Protein AF-D7U7D1-F1 (afdb_monomer)

Foldseek 3Di:
DDFDFDFDDDPDWDFRDWGWDDPDPFKIWTWTWTDHPNDIDGDDTDIDGDDPVVVVCCVPVCVVVLVVVLVLLVVVVVPQDPDPVSNVVLLVPFDDPLSVLLVLLVVVQVCVVVVVDDLVLQFDDPCCCVVVVSVNNLPSLQSHPDHDDSSSVVLSVLSSPQVRCCCCPVCNLNNLVSVLLLVLLSVLLVVQLVPVVLNDRHLNLLSSLLSLLLSCVVQQQDWDDSPPPDTHGSVCVLVSVLVSCVSVVHDSSSNVSSNVSNVVSCCLQPVQVVVVHDNPSDRDPVSLVVVVVVVSRRD

Mean predicted aligned error: 14.22 Å

Structure (mmCIF, N/CA/C/O backbone):
data_AF-D7U7D1-F1
#
_entry.id   AF-D7U7D1-F1
#
loop_
_atom_site.group_PDB
_atom_site.id
_atom_site.type_symbol
_atom_site.label_atom_id
_atom_site.label_alt_id
_atom_site.label_comp_id
_atom_site.label_asym_id
_atom_site.label_entity_id
_atom_site.label_seq_id
_atom_site.pdbx_PDB_ins_code
_atom_site.Cartn_x
_atom_site.Cartn_y
_atom_site.Cartn_z
_atom_site.occupancy
_atom_site.B_iso_or_equiv
_atom_site.auth_seq_id
_atom_site.auth_comp_id
_atom_site.auth_asym_id
_atom_site.auth_atom_id
_atom_site.pdbx_PDB_model_num
ATOM 1 N N . MET A 1 1 ? 37.544 -18.979 23.014 1.00 30.72 1 MET A N 1
ATOM 2 C CA . MET A 1 1 ? 36.881 -17.731 22.579 1.00 30.72 1 MET A CA 1
ATOM 3 C C . MET A 1 1 ? 37.410 -17.385 21.188 1.00 30.72 1 MET A C 1
ATOM 5 O O . MET A 1 1 ? 38.570 -17.027 21.078 1.00 30.72 1 MET A O 1
ATOM 9 N N . LYS A 1 2 ? 36.642 -17.619 20.113 1.00 23.53 2 LYS A N 1
ATOM 10 C CA . LYS A 1 2 ? 37.041 -17.233 18.745 1.00 23.53 2 LYS A CA 1
ATOM 11 C C . LYS A 1 2 ? 36.321 -15.931 18.404 1.00 23.53 2 LYS A C 1
ATOM 13 O O . LYS A 1 2 ? 35.122 -15.950 18.152 1.00 23.53 2 LYS A O 1
ATOM 18 N N . ILE A 1 3 ? 37.046 -14.820 18.450 1.00 30.11 3 ILE A N 1
ATOM 19 C CA . ILE A 1 3 ? 36.565 -13.515 17.992 1.00 30.11 3 ILE A CA 1
ATOM 20 C C . ILE A 1 3 ? 36.759 -13.502 16.476 1.00 30.11 3 ILE A C 1
ATOM 22 O O . ILE A 1 3 ? 37.887 -13.595 15.997 1.00 30.11 3 ILE A O 1
ATOM 26 N N . LYS A 1 4 ? 35.664 -13.468 15.714 1.00 29.28 4 LYS A N 1
ATOM 27 C CA . LYS A 1 4 ? 35.719 -13.396 14.252 1.00 29.28 4 LYS A CA 1
ATOM 28 C C . LYS A 1 4 ? 35.538 -11.936 13.850 1.00 29.28 4 LYS A C 1
ATOM 30 O O . LYS A 1 4 ? 34.428 -11.421 13.883 1.00 29.28 4 LYS A O 1
ATOM 35 N N . ILE A 1 5 ? 36.643 -11.274 13.522 1.00 34.69 5 ILE A N 1
ATOM 36 C CA . ILE A 1 5 ? 36.643 -9.896 13.024 1.00 34.69 5 ILE A CA 1
ATOM 37 C C . ILE A 1 5 ? 36.320 -9.959 11.528 1.00 34.69 5 ILE A C 1
ATOM 39 O O . ILE A 1 5 ? 37.093 -10.513 10.747 1.00 34.69 5 ILE A O 1
ATOM 43 N N . LEU A 1 6 ? 35.155 -9.451 11.130 1.00 32.84 6 LEU A N 1
ATOM 44 C CA . LEU A 1 6 ? 34.792 -9.270 9.725 1.00 32.84 6 LEU A CA 1
ATOM 45 C C . LEU A 1 6 ? 35.169 -7.841 9.320 1.00 32.84 6 LEU A C 1
ATOM 47 O O . LEU A 1 6 ? 34.439 -6.903 9.622 1.00 32.84 6 LEU A O 1
ATOM 51 N N . ASN A 1 7 ? 36.321 -7.680 8.664 1.00 30.86 7 ASN A N 1
ATOM 52 C CA . ASN A 1 7 ? 36.738 -6.402 8.087 1.00 30.86 7 ASN A CA 1
ATOM 53 C C . ASN A 1 7 ? 36.092 -6.219 6.709 1.00 30.86 7 ASN A C 1
ATOM 55 O O . ASN A 1 7 ? 36.364 -6.994 5.793 1.00 30.86 7 ASN A O 1
ATOM 59 N N . PHE A 1 8 ? 35.283 -5.172 6.549 1.00 35.97 8 PHE A N 1
ATOM 60 C CA . PHE A 1 8 ? 34.756 -4.739 5.255 1.00 35.97 8 PHE A CA 1
ATOM 61 C C . PHE A 1 8 ? 35.416 -3.414 4.851 1.00 35.97 8 PHE A C 1
ATOM 63 O O . PHE A 1 8 ? 35.307 -2.414 5.557 1.00 35.97 8 PHE A O 1
ATOM 70 N N . SER A 1 9 ? 36.129 -3.415 3.720 1.00 30.84 9 SER A N 1
ATOM 71 C CA . SER A 1 9 ? 36.765 -2.222 3.149 1.00 30.84 9 SER A CA 1
ATOM 72 C C . SER A 1 9 ? 35.847 -1.597 2.095 1.00 30.84 9 SER A C 1
ATOM 74 O O . SER A 1 9 ? 35.633 -2.173 1.032 1.00 30.84 9 SER A O 1
ATOM 76 N N . GLY A 1 10 ? 35.296 -0.423 2.402 1.00 32.97 10 GLY A N 1
ATOM 77 C CA . GLY A 1 10 ? 34.525 0.419 1.488 1.00 32.97 10 GLY A CA 1
ATOM 78 C C . GLY A 1 10 ? 34.502 1.849 2.025 1.00 32.97 10 GLY A C 1
ATOM 79 O O . GLY A 1 10 ? 34.265 2.070 3.210 1.00 32.97 10 GLY A O 1
ATOM 80 N N . SER A 1 11 ? 34.852 2.825 1.192 1.00 37.47 11 SER A N 1
ATOM 81 C CA . SER A 1 11 ? 35.154 4.194 1.609 1.00 37.47 11 SER A CA 1
ATOM 82 C C . SER A 1 11 ? 33.908 4.979 2.065 1.00 37.47 11 SER A C 1
ATOM 84 O O . SER A 1 11 ? 32.926 5.094 1.339 1.00 37.47 11 SER A O 1
ATOM 86 N N . ARG A 1 12 ? 34.042 5.599 3.253 1.00 38.44 12 ARG A N 1
ATOM 87 C CA . ARG A 1 12 ? 33.105 6.451 4.034 1.00 38.44 12 ARG A CA 1
ATOM 88 C C . ARG A 1 12 ? 32.145 5.708 4.986 1.00 38.44 12 ARG A C 1
ATOM 90 O O . ARG A 1 12 ? 31.066 5.269 4.608 1.00 38.44 12 ARG A O 1
ATOM 97 N N . GLY A 1 13 ? 32.540 5.696 6.267 1.00 41.47 13 GLY A N 1
ATOM 98 C CA . GLY A 1 13 ? 31.792 5.172 7.419 1.00 41.47 13 GLY A CA 1
ATOM 99 C C . GLY A 1 13 ? 32.169 3.729 7.756 1.00 41.47 13 GLY A C 1
ATOM 100 O O . GLY A 1 13 ? 31.595 2.799 7.200 1.00 41.47 13 GLY A O 1
ATOM 101 N N . GLN A 1 14 ? 33.143 3.534 8.653 1.00 41.59 14 GLN A N 1
ATOM 102 C CA . GLN A 1 14 ? 33.614 2.201 9.046 1.00 41.59 14 GLN A CA 1
ATOM 103 C C . GLN A 1 14 ? 32.716 1.599 10.143 1.00 41.59 14 GLN A C 1
ATOM 105 O O . GLN A 1 14 ? 32.716 2.048 11.290 1.00 41.59 14 GLN A O 1
ATOM 110 N N . LEU A 1 15 ? 31.989 0.534 9.802 1.00 38.94 15 LEU A N 1
ATOM 111 C CA . LEU A 1 15 ? 31.525 -0.472 10.762 1.00 38.94 15 LEU A CA 1
ATOM 112 C C . LEU A 1 15 ? 32.721 -1.385 11.065 1.00 38.94 15 LEU A C 1
ATOM 114 O O . LEU A 1 15 ? 33.172 -2.110 10.183 1.00 38.94 15 LEU A O 1
ATOM 118 N N . LEU A 1 16 ? 33.268 -1.316 12.283 1.00 38.41 16 LEU A N 1
ATOM 119 C CA . LEU A 1 16 ? 34.480 -2.070 12.647 1.00 38.41 16 LEU A CA 1
ATOM 120 C C . LEU A 1 16 ? 34.193 -3.492 13.156 1.00 38.41 16 LEU A C 1
ATOM 122 O O . LEU A 1 16 ? 35.116 -4.292 13.282 1.00 38.41 16 LEU A O 1
ATOM 126 N N . GLY A 1 17 ? 32.930 -3.844 13.399 1.00 43.03 17 GLY A N 1
ATOM 127 C CA . GLY A 1 17 ? 32.541 -5.223 13.683 1.00 43.03 17 GLY A CA 1
ATOM 128 C C . GLY A 1 17 ? 31.373 -5.355 14.653 1.00 43.03 17 GLY A C 1
ATOM 129 O O . GLY A 1 17 ? 31.041 -4.441 15.409 1.00 43.03 17 GLY A O 1
ATOM 130 N N . VAL A 1 18 ? 30.757 -6.535 14.622 1.00 39.19 18 VAL A N 1
ATOM 131 C CA . VAL A 1 18 ? 29.790 -6.997 15.620 1.00 39.19 18 VAL A CA 1
ATOM 132 C C . VAL A 1 18 ? 30.561 -7.851 16.620 1.00 39.19 18 VAL A C 1
ATOM 134 O O . VAL A 1 18 ? 31.177 -8.848 16.237 1.00 39.19 18 VAL A O 1
ATOM 137 N N . TYR A 1 19 ? 30.557 -7.454 17.891 1.00 41.19 19 TYR A N 1
ATOM 138 C CA . TYR A 1 19 ? 31.262 -8.180 18.943 1.00 41.19 19 TYR A CA 1
ATOM 139 C C . TYR A 1 19 ? 30.295 -9.088 19.697 1.00 41.19 19 TYR A C 1
ATOM 141 O O . TYR A 1 19 ? 29.204 -8.676 20.092 1.00 41.19 19 TYR A O 1
ATOM 149 N N . TRP A 1 20 ? 30.729 -10.330 19.914 1.00 35.12 20 TRP A N 1
ATOM 150 C CA . TRP A 1 20 ? 30.010 -11.314 20.711 1.00 35.12 20 TRP A CA 1
ATOM 151 C C . TRP A 1 20 ? 30.803 -11.581 21.990 1.00 35.12 20 TRP A C 1
ATOM 153 O O . TRP A 1 20 ? 31.888 -12.166 21.949 1.00 35.12 20 TRP A O 1
ATOM 163 N N . SER A 1 21 ? 30.278 -11.120 23.125 1.00 38.31 21 SER A N 1
ATOM 164 C CA . SER A 1 21 ? 30.860 -11.354 24.447 1.00 38.31 21 SER A CA 1
ATOM 165 C C . SER A 1 21 ? 29.868 -12.159 25.281 1.00 38.31 21 SER A C 1
ATOM 167 O O . SER A 1 21 ? 28.796 -11.678 25.645 1.00 38.31 21 SER A O 1
ATOM 169 N N . SER A 1 22 ? 30.212 -13.418 25.548 1.00 36.03 22 SER A N 1
ATOM 170 C CA . SER A 1 22 ? 29.477 -14.285 26.471 1.00 36.03 22 SER A CA 1
ATOM 171 C C . SER A 1 22 ? 29.988 -14.012 27.881 1.00 36.03 22 SER A C 1
ATOM 173 O O . SER A 1 22 ? 31.060 -14.500 28.238 1.00 36.03 22 SER A O 1
ATOM 175 N N . HIS A 1 23 ? 29.238 -13.252 28.680 1.00 37.56 23 HIS A N 1
ATOM 176 C CA . HIS A 1 23 ? 29.635 -12.926 30.056 1.00 37.56 23 HIS A CA 1
ATOM 177 C C . HIS A 1 23 ? 29.075 -13.891 31.118 1.00 37.56 23 HIS A C 1
ATOM 179 O O . HIS A 1 23 ? 29.390 -13.758 32.294 1.00 37.56 23 HIS A O 1
ATOM 185 N N . SER A 1 24 ? 28.266 -14.883 30.733 1.00 37.12 24 SER A N 1
ATOM 186 C CA . SER A 1 24 ? 27.785 -15.963 31.608 1.00 37.12 24 SER A CA 1
ATOM 187 C C . SER A 1 24 ? 27.042 -17.013 30.773 1.00 37.12 24 SER A C 1
ATOM 189 O O . SER A 1 24 ? 26.532 -16.691 29.702 1.00 37.12 24 SER A O 1
ATOM 191 N N . ARG A 1 25 ? 26.931 -18.258 31.269 1.00 40.62 25 ARG A N 1
ATOM 192 C CA . ARG A 1 25 ? 26.270 -19.415 30.614 1.00 40.62 25 ARG A CA 1
ATOM 193 C C . ARG A 1 25 ? 24.796 -19.189 30.208 1.00 40.62 25 ARG A C 1
ATOM 195 O O . ARG A 1 25 ? 24.194 -20.091 29.637 1.00 40.62 25 ARG A O 1
ATOM 202 N N . SER A 1 26 ? 24.206 -18.030 30.493 1.00 36.12 26 SER A N 1
ATOM 203 C CA . SER A 1 26 ? 22.773 -17.757 30.337 1.00 36.12 26 SER A CA 1
ATOM 204 C C . SER A 1 26 ? 22.423 -16.412 29.678 1.00 36.12 26 SER A C 1
ATOM 206 O O . SER A 1 26 ? 21.239 -16.090 29.584 1.00 36.12 26 SER A O 1
ATOM 208 N N . SER A 1 27 ? 23.390 -15.644 29.164 1.00 34.34 27 SER A N 1
ATOM 209 C CA . SER A 1 27 ? 23.110 -14.390 28.444 1.00 34.34 27 SER A CA 1
ATOM 210 C C . SER A 1 27 ? 24.152 -14.087 27.361 1.00 34.34 27 SER A C 1
ATOM 212 O O . SER A 1 27 ? 25.350 -13.999 27.631 1.00 34.34 27 SER A O 1
ATOM 214 N N . ALA A 1 28 ? 23.679 -13.901 26.125 1.00 39.94 28 ALA A N 1
ATOM 215 C CA . ALA A 1 28 ? 24.481 -13.413 25.007 1.00 39.94 28 ALA A CA 1
ATOM 216 C C . ALA A 1 28 ? 24.231 -11.910 24.815 1.00 39.94 28 ALA A C 1
ATOM 218 O O . ALA A 1 28 ? 23.083 -11.472 24.720 1.00 39.94 28 ALA A O 1
ATOM 219 N N . LEU A 1 29 ? 25.311 -11.127 24.775 1.00 38.25 29 LEU A N 1
ATOM 220 C CA . LEU A 1 29 ? 25.286 -9.697 24.473 1.00 38.25 29 LEU A CA 1
ATOM 221 C C . LEU A 1 29 ? 25.768 -9.487 23.039 1.00 38.25 29 LEU A C 1
ATOM 223 O O . LEU A 1 29 ? 26.892 -9.864 22.698 1.00 38.25 29 LEU A O 1
ATOM 227 N N . VAL A 1 30 ? 24.922 -8.867 22.218 1.00 42.72 30 VAL A N 1
ATOM 228 C CA . VAL A 1 30 ? 25.305 -8.373 20.891 1.00 42.72 30 VAL A CA 1
ATOM 229 C C . VAL A 1 30 ? 25.548 -6.875 21.011 1.00 42.72 30 VAL A C 1
ATOM 231 O O . VAL A 1 30 ? 24.629 -6.120 21.332 1.00 42.72 30 VAL A O 1
ATOM 234 N N . GLN A 1 31 ? 26.790 -6.456 20.775 1.00 40.94 31 GLN A N 1
ATOM 235 C CA . GLN A 1 31 ? 27.181 -5.048 20.740 1.00 40.94 31 GLN A CA 1
ATOM 236 C C . GLN A 1 31 ? 27.651 -4.693 19.328 1.00 40.94 31 GLN A C 1
ATOM 238 O O . GLN A 1 31 ? 28.503 -5.374 18.750 1.00 40.94 31 GLN A O 1
ATOM 243 N N . VAL A 1 32 ? 27.080 -3.625 18.769 1.00 42.28 32 VAL A N 1
ATOM 244 C CA . VAL A 1 32 ? 27.434 -3.100 17.444 1.00 42.28 32 VAL A CA 1
ATOM 245 C C . VAL A 1 32 ? 28.174 -1.781 17.634 1.00 42.28 32 VAL A C 1
ATOM 247 O O . VAL A 1 32 ? 27.621 -0.843 18.208 1.00 42.28 32 VAL A O 1
ATOM 250 N N . ILE A 1 33 ? 29.421 -1.716 17.160 1.00 43.16 33 ILE A N 1
ATOM 251 C CA . ILE A 1 33 ? 30.252 -0.508 17.218 1.00 43.16 33 ILE A CA 1
ATOM 252 C C . ILE A 1 33 ? 30.287 0.128 15.828 1.00 43.16 33 ILE A C 1
ATOM 254 O O . ILE A 1 33 ? 30.731 -0.491 14.856 1.00 43.16 33 ILE A O 1
ATOM 258 N N . VAL A 1 34 ? 29.853 1.384 15.743 1.00 41.44 34 VAL A N 1
ATOM 259 C CA . VAL A 1 34 ? 29.952 2.210 14.533 1.00 41.44 34 VAL A CA 1
ATOM 260 C C . VAL A 1 34 ? 30.900 3.365 14.833 1.00 41.44 34 VAL A C 1
ATOM 262 O O . VAL A 1 34 ? 30.734 4.053 15.840 1.00 41.44 34 VAL A O 1
ATOM 265 N N . ARG A 1 35 ? 31.915 3.570 13.984 1.00 38.53 35 ARG A N 1
ATOM 266 C CA . ARG A 1 35 ? 32.850 4.692 14.125 1.00 38.53 35 ARG A CA 1
ATOM 267 C C . ARG A 1 35 ? 32.544 5.737 13.058 1.00 38.53 35 ARG A C 1
ATOM 269 O O . ARG A 1 35 ? 32.691 5.472 11.865 1.00 38.53 35 ARG A O 1
ATOM 276 N N . GLU A 1 36 ? 32.159 6.933 13.488 1.00 38.19 36 GLU A N 1
ATOM 277 C CA . GLU A 1 36 ? 31.893 8.072 12.606 1.00 38.19 36 GLU A CA 1
ATOM 278 C C . GLU A 1 36 ? 32.788 9.247 13.035 1.00 38.19 36 GLU A C 1
ATOM 280 O O . GLU A 1 36 ? 32.859 9.592 14.211 1.00 38.19 36 GLU A O 1
ATOM 285 N N . ASN A 1 37 ? 33.564 9.806 12.098 1.00 35.53 37 ASN A N 1
ATOM 286 C CA . ASN A 1 37 ? 34.488 10.930 12.334 1.00 35.53 37 ASN A CA 1
ATOM 287 C C . ASN A 1 37 ? 35.424 10.785 13.555 1.00 35.53 37 ASN A C 1
ATOM 289 O O . ASN A 1 37 ? 35.592 11.700 14.357 1.00 35.53 37 ASN A O 1
ATOM 293 N N . GLY A 1 38 ? 36.072 9.626 13.697 1.00 43.16 38 GLY A N 1
ATOM 294 C CA . GLY A 1 38 ? 37.167 9.436 14.656 1.00 43.16 38 GLY A CA 1
ATOM 295 C C . GLY A 1 38 ? 36.755 9.199 16.114 1.00 43.16 38 GLY A C 1
ATOM 296 O O . GLY A 1 38 ? 37.594 8.706 16.872 1.00 43.16 38 GLY A O 1
ATOM 297 N N . ARG A 1 39 ? 35.487 9.415 16.493 1.00 35.66 39 ARG A N 1
ATOM 298 C CA . ARG A 1 39 ? 34.934 9.023 17.804 1.00 35.66 39 ARG A CA 1
ATOM 299 C C . ARG A 1 39 ? 34.156 7.708 17.698 1.00 35.66 39 ARG A C 1
ATOM 301 O O . ARG A 1 39 ? 33.456 7.457 16.721 1.00 35.66 39 ARG A O 1
ATOM 308 N N . SER A 1 40 ? 34.343 6.834 18.682 1.00 42.19 40 SER A N 1
ATOM 309 C CA . SER A 1 40 ? 33.596 5.582 18.838 1.00 42.19 40 SER A CA 1
ATOM 310 C C . SER A 1 40 ? 32.453 5.808 19.824 1.00 42.19 40 SER A C 1
ATOM 312 O O . SER A 1 40 ? 32.727 6.064 20.995 1.00 42.19 40 SER A O 1
ATOM 314 N N . GLU A 1 41 ? 31.204 5.704 19.368 1.00 36.59 41 GLU A N 1
ATOM 315 C CA . GLU A 1 41 ? 30.019 5.814 20.230 1.00 36.59 41 GLU A CA 1
ATOM 316 C C . GLU A 1 41 ? 29.187 4.524 20.234 1.00 36.59 41 GLU A C 1
ATOM 318 O O . GLU A 1 41 ? 29.153 3.774 19.255 1.00 36.59 41 GLU A O 1
ATOM 323 N N . TRP A 1 42 ? 28.545 4.258 21.376 1.00 40.25 42 TRP A N 1
ATOM 324 C CA . TRP A 1 42 ? 27.776 3.046 21.668 1.00 40.25 42 TRP A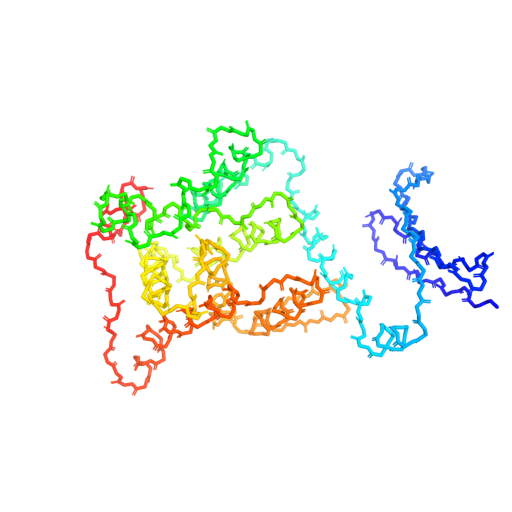 CA 1
ATOM 325 C C . TRP A 1 42 ? 26.291 3.280 21.382 1.00 40.25 42 TRP A C 1
ATOM 327 O O . TRP A 1 42 ? 25.680 4.116 22.038 1.00 40.25 42 TRP A O 1
ATOM 337 N N . TRP A 1 43 ? 25.692 2.532 20.447 1.00 34.03 43 TRP A N 1
ATOM 338 C CA . TRP A 1 43 ? 24.315 2.818 20.007 1.00 34.03 43 TRP A CA 1
ATOM 339 C C . TRP A 1 43 ? 23.254 1.796 20.441 1.00 34.03 43 TRP A C 1
ATOM 341 O O . TRP A 1 43 ? 22.105 2.187 20.610 1.00 34.03 43 TRP A O 1
ATOM 351 N N . PHE A 1 44 ? 23.578 0.511 20.648 1.00 35.22 44 PHE A N 1
ATOM 352 C CA . PHE A 1 44 ? 22.553 -0.506 20.948 1.00 35.22 44 PHE A CA 1
ATOM 353 C C . PHE A 1 44 ? 23.049 -1.650 21.845 1.00 35.22 44 PHE A C 1
ATOM 355 O O . PHE A 1 44 ? 24.102 -2.237 21.592 1.00 35.22 44 PHE A O 1
ATOM 362 N N . GLN A 1 45 ? 22.238 -2.010 22.850 1.00 33.47 45 GLN A N 1
ATOM 363 C CA . GLN A 1 45 ? 22.439 -3.162 23.737 1.00 33.47 45 GLN A CA 1
ATOM 364 C C . GLN A 1 45 ? 21.156 -4.009 23.781 1.00 33.47 45 GLN A C 1
ATOM 366 O O . GLN A 1 45 ? 20.151 -3.603 24.359 1.00 33.47 45 GLN A O 1
ATOM 371 N N . LEU A 1 46 ? 21.185 -5.196 23.169 1.00 36.34 46 LEU A N 1
ATOM 372 C CA . LEU A 1 46 ? 20.110 -6.192 23.248 1.00 36.34 46 LEU A CA 1
ATOM 373 C C . LEU A 1 46 ? 20.602 -7.389 24.072 1.00 36.34 46 LEU A C 1
ATOM 375 O O . LEU A 1 46 ? 21.616 -8.000 23.741 1.00 36.34 46 LEU A O 1
ATOM 379 N N . SER A 1 47 ? 19.884 -7.711 25.151 1.00 32.50 47 SER A N 1
ATOM 380 C CA . SER A 1 47 ? 20.138 -8.871 26.015 1.00 32.50 47 SER A CA 1
ATOM 381 C C . SER A 1 47 ? 18.935 -9.808 25.947 1.00 32.50 47 SER A C 1
ATOM 383 O O . SER A 1 47 ? 17.820 -9.405 26.289 1.00 32.50 47 SER A O 1
ATOM 385 N N . ARG A 1 48 ? 19.131 -11.051 25.490 1.00 38.44 48 ARG A N 1
ATOM 386 C CA . ARG A 1 48 ? 18.077 -12.078 25.494 1.00 38.44 48 ARG A CA 1
ATOM 387 C C . ARG A 1 48 ? 18.619 -13.406 26.023 1.00 38.44 48 ARG A C 1
ATOM 389 O O . ARG A 1 48 ? 19.725 -13.824 25.695 1.00 38.44 48 ARG A O 1
ATOM 396 N N . LYS A 1 49 ? 17.821 -14.051 26.874 1.00 34.44 49 LYS A N 1
ATOM 397 C CA . LYS A 1 49 ? 18.086 -15.361 27.481 1.00 34.44 49 LYS A CA 1
ATOM 398 C C . LYS A 1 49 ? 17.692 -16.443 26.464 1.00 34.44 49 LYS A C 1
ATOM 400 O O . LYS A 1 49 ? 16.513 -16.549 26.135 1.00 34.44 49 LYS A O 1
ATOM 405 N N . GLU A 1 50 ? 18.655 -17.183 25.916 1.00 44.03 50 GLU A N 1
ATOM 406 C CA . GLU A 1 50 ? 18.424 -18.155 24.829 1.00 44.03 50 GLU A CA 1
ATOM 407 C C . GLU A 1 50 ? 18.312 -19.606 25.325 1.00 44.03 50 GLU A C 1
ATOM 409 O O . GLU A 1 50 ? 19.057 -20.035 26.206 1.00 44.03 50 GLU A O 1
ATOM 414 N N . SER A 1 51 ? 17.401 -20.377 24.717 1.00 37.53 51 SER A N 1
ATOM 415 C CA . SER A 1 51 ? 17.332 -21.839 24.822 1.00 37.53 51 SER A CA 1
ATOM 416 C C . SER A 1 51 ? 18.113 -22.507 23.668 1.00 37.53 51 SER A C 1
ATOM 418 O O . SER A 1 51 ? 18.147 -21.9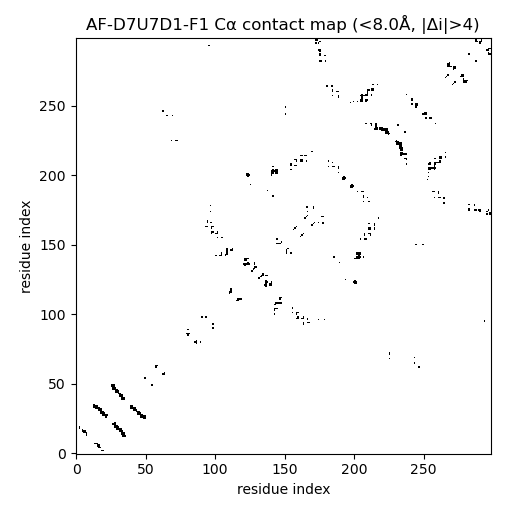82 22.550 1.00 37.53 51 SER A O 1
ATOM 420 N N . PRO A 1 52 ? 18.750 -23.673 23.894 1.00 43.75 52 PRO A N 1
ATOM 421 C CA . PRO A 1 52 ? 19.712 -24.267 22.954 1.00 43.75 52 PRO A CA 1
ATOM 422 C C . PRO A 1 52 ? 19.120 -24.680 21.595 1.00 43.75 52 PRO A C 1
ATOM 424 O O . PRO A 1 52 ? 19.824 -24.621 20.585 1.00 43.75 52 PRO A O 1
ATOM 427 N N . THR A 1 53 ? 17.829 -25.020 21.535 1.00 43.16 53 THR A N 1
ATOM 428 C CA . THR A 1 53 ? 17.111 -25.389 20.299 1.00 43.16 53 THR A CA 1
ATOM 429 C C . THR A 1 53 ? 16.923 -24.216 19.335 1.00 43.16 53 THR A C 1
ATOM 431 O O . THR A 1 53 ? 17.008 -24.400 18.121 1.00 43.16 53 THR A O 1
ATOM 434 N N . LEU A 1 54 ? 16.747 -22.996 19.852 1.00 42.25 54 LEU A N 1
ATOM 435 C CA . LEU A 1 54 ? 16.624 -21.794 19.025 1.00 42.25 54 LEU A CA 1
ATOM 436 C C . LEU A 1 54 ? 17.967 -21.391 18.404 1.00 42.25 54 LEU A C 1
ATOM 438 O O . LEU A 1 54 ? 17.987 -20.936 17.266 1.00 42.25 54 LEU A O 1
ATOM 442 N N . SER A 1 55 ? 19.093 -21.649 19.080 1.00 44.72 55 SER A N 1
ATOM 443 C CA . SER A 1 55 ? 20.432 -21.316 18.559 1.00 44.72 55 SER A CA 1
ATOM 444 C C . SER A 1 55 ? 20.832 -22.138 17.323 1.00 44.72 55 SER A C 1
ATOM 446 O O . SER A 1 55 ? 21.555 -21.651 16.449 1.00 44.72 55 SER A O 1
ATOM 448 N N . PHE A 1 56 ? 20.346 -23.381 17.222 1.00 44.12 56 PHE A N 1
ATOM 449 C CA . PHE A 1 56 ? 20.612 -24.247 16.075 1.00 44.12 56 PHE A CA 1
ATOM 450 C C . PHE A 1 56 ? 19.841 -23.774 14.843 1.00 44.12 56 PHE A C 1
ATOM 452 O O . PHE A 1 56 ? 20.442 -23.616 13.782 1.00 44.12 56 PHE A O 1
ATOM 459 N N . LEU A 1 57 ? 18.552 -23.450 14.995 1.00 40.44 57 LEU A N 1
ATOM 460 C CA . LEU A 1 57 ? 17.733 -22.847 13.937 1.00 40.44 57 LEU A CA 1
ATOM 461 C C . LEU A 1 57 ? 18.263 -21.461 13.533 1.00 40.44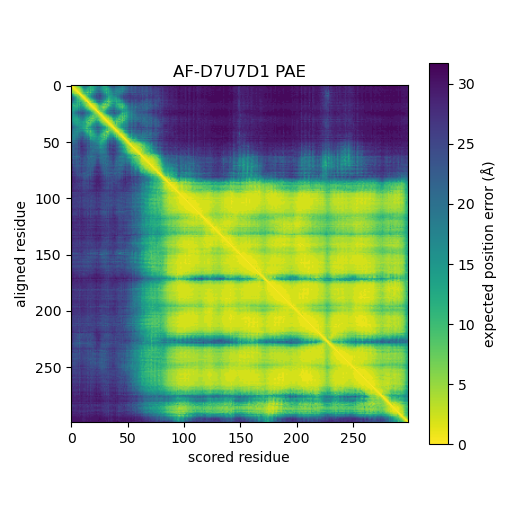 57 LEU A C 1
ATOM 463 O O . LEU A 1 57 ? 18.336 -21.153 12.347 1.00 40.44 57 LEU A O 1
ATOM 467 N N . TRP A 1 58 ? 18.732 -20.668 14.499 1.00 44.81 58 TRP A N 1
ATOM 468 C CA . TRP A 1 58 ? 19.338 -19.351 14.278 1.00 44.81 58 TRP A CA 1
ATOM 469 C C . TRP A 1 58 ? 20.582 -19.410 13.380 1.00 44.81 58 TRP A C 1
ATOM 471 O O . TRP A 1 58 ? 20.743 -18.596 12.467 1.00 44.81 58 TRP A O 1
ATOM 481 N N . LYS A 1 59 ? 21.447 -20.409 13.601 1.00 41.97 59 LYS A N 1
ATOM 482 C CA . LYS A 1 59 ? 22.696 -20.594 12.845 1.00 41.97 59 LYS A CA 1
ATOM 483 C C . LYS A 1 59 ? 22.521 -21.354 11.531 1.00 41.97 59 LYS A C 1
ATOM 485 O O . LYS A 1 59 ? 23.250 -21.064 10.586 1.00 41.97 59 LYS A O 1
ATOM 490 N N . THR A 1 60 ? 21.591 -22.304 11.452 1.00 45.38 60 THR A N 1
ATOM 491 C CA . THR A 1 60 ? 21.384 -23.120 10.238 1.00 45.38 60 THR A CA 1
ATOM 492 C C . THR A 1 60 ? 20.514 -22.430 9.189 1.00 45.38 60 THR A C 1
ATOM 494 O O . THR A 1 60 ? 20.764 -22.616 8.002 1.00 45.38 60 THR A O 1
ATOM 497 N N . LEU A 1 61 ? 19.563 -21.576 9.587 1.00 46.06 61 LEU A N 1
ATOM 498 C CA . LEU A 1 61 ? 18.652 -20.891 8.654 1.00 46.06 61 LEU A CA 1
ATOM 499 C C . LEU A 1 61 ? 19.159 -19.528 8.151 1.00 46.06 61 LEU A C 1
ATOM 501 O O . LEU A 1 61 ? 18.467 -18.859 7.390 1.00 46.06 61 LEU A O 1
ATOM 505 N N . GLY A 1 62 ? 20.360 -19.090 8.549 1.00 48.56 62 GLY A N 1
ATOM 506 C CA . GLY A 1 62 ? 20.946 -17.842 8.044 1.00 48.56 62 GLY A CA 1
ATOM 507 C C . GLY A 1 62 ? 20.194 -16.574 8.470 1.00 48.56 62 GLY A C 1
ATOM 508 O O . GLY A 1 62 ? 20.245 -15.567 7.769 1.00 48.56 62 GLY A O 1
ATOM 509 N N . PHE A 1 63 ? 19.519 -16.600 9.620 1.00 45.69 63 PHE A N 1
ATOM 510 C CA . PHE A 1 63 ? 18.667 -15.509 10.113 1.00 45.69 63 PHE A CA 1
ATOM 511 C C . PHE A 1 63 ? 19.417 -14.183 10.314 1.00 45.69 63 PHE A C 1
ATOM 513 O O . PHE A 1 63 ? 18.878 -13.113 10.036 1.00 45.69 63 PHE A O 1
ATOM 520 N N . GLU A 1 64 ? 20.693 -14.240 10.708 1.00 45.31 64 GLU A N 1
ATOM 521 C CA . GLU A 1 64 ? 21.556 -13.053 10.780 1.00 45.31 64 GLU A CA 1
ATOM 522 C C . GLU A 1 64 ? 21.736 -12.395 9.408 1.00 45.31 64 GLU A C 1
ATOM 524 O O . GLU A 1 64 ? 21.757 -11.173 9.313 1.00 45.31 64 GLU A O 1
ATOM 529 N N . ARG A 1 65 ? 21.767 -13.178 8.321 1.00 46.16 65 ARG A N 1
ATOM 530 C CA . ARG A 1 65 ? 21.832 -12.643 6.954 1.00 46.16 65 ARG A CA 1
ATOM 531 C C . ARG A 1 65 ? 20.517 -12.007 6.522 1.00 46.16 65 ARG A C 1
ATOM 533 O O . ARG A 1 65 ? 20.557 -11.101 5.706 1.00 46.16 65 ARG A O 1
ATOM 540 N N . LEU A 1 66 ? 19.379 -12.438 7.070 1.00 43.25 66 LEU A N 1
ATOM 541 C CA . LEU A 1 66 ? 18.052 -11.879 6.776 1.00 43.25 66 LEU A CA 1
ATOM 542 C C . LEU A 1 66 ? 17.749 -10.603 7.584 1.00 43.25 66 LEU A C 1
ATOM 544 O O . LEU A 1 66 ? 17.108 -9.686 7.073 1.00 43.25 66 LEU A O 1
ATOM 548 N N . LEU A 1 67 ? 18.272 -10.489 8.808 1.00 46.09 67 LEU A N 1
ATOM 549 C CA . LEU A 1 67 ? 18.277 -9.228 9.563 1.00 46.09 67 LEU A CA 1
ATOM 550 C C . LEU A 1 67 ? 19.282 -8.218 8.990 1.00 46.09 67 LEU A C 1
ATOM 552 O O . LEU A 1 67 ? 18.975 -7.034 8.891 1.00 46.09 67 LEU A O 1
ATOM 556 N N . VAL A 1 68 ? 20.452 -8.677 8.539 1.00 44.72 68 VAL A N 1
ATOM 557 C CA . VAL A 1 68 ? 21.371 -7.849 7.742 1.00 44.72 68 VAL A CA 1
ATOM 558 C C . VAL A 1 68 ? 20.726 -7.478 6.404 1.00 44.72 68 VAL A C 1
ATOM 560 O O . VAL A 1 68 ? 20.826 -6.333 6.000 1.00 44.72 68 VAL A O 1
ATOM 563 N N . PHE A 1 69 ? 19.962 -8.365 5.762 1.00 43.53 69 PHE A N 1
ATOM 564 C CA . PHE A 1 69 ? 19.202 -8.062 4.543 1.00 43.53 69 PHE A CA 1
ATOM 565 C C . PHE A 1 69 ? 18.157 -6.959 4.760 1.00 43.53 69 PHE A C 1
ATOM 567 O O . PHE A 1 69 ? 18.046 -6.066 3.924 1.00 43.53 69 PHE A O 1
ATOM 574 N N . SER A 1 70 ? 17.424 -6.963 5.880 1.00 47.12 70 SER A N 1
ATOM 575 C CA . SER A 1 70 ? 16.456 -5.902 6.197 1.00 47.12 70 SER A CA 1
ATOM 576 C C . SER A 1 70 ? 17.142 -4.572 6.560 1.00 47.12 70 SER A C 1
ATOM 578 O O . SER A 1 70 ? 16.712 -3.512 6.099 1.00 47.12 70 SER A O 1
ATOM 580 N N . LEU A 1 71 ? 18.260 -4.614 7.292 1.00 43.16 71 LEU A N 1
ATOM 581 C CA . LEU A 1 71 ? 19.096 -3.446 7.607 1.00 43.16 71 LEU A CA 1
ATOM 582 C C . LEU A 1 71 ? 19.890 -2.915 6.397 1.00 43.16 71 LEU A C 1
ATOM 584 O O . LEU A 1 71 ? 20.168 -1.723 6.321 1.00 43.16 71 LEU A O 1
ATOM 588 N N . GLU A 1 72 ? 20.226 -3.745 5.413 1.00 47.56 72 GLU A N 1
ATOM 589 C CA . GLU A 1 72 ? 20.926 -3.340 4.185 1.00 47.56 72 GLU A CA 1
ATOM 590 C C . GLU A 1 72 ? 19.971 -2.875 3.089 1.00 47.56 72 GLU A C 1
ATOM 592 O O . GLU A 1 72 ? 20.292 -1.951 2.340 1.00 47.56 72 GLU A O 1
ATOM 597 N N . PHE A 1 73 ? 18.744 -3.392 3.073 1.00 47.38 73 PHE A N 1
ATOM 598 C CA . PHE A 1 73 ? 17.632 -2.749 2.380 1.00 47.38 73 PHE A CA 1
ATOM 599 C C . PHE A 1 73 ? 17.404 -1.318 2.906 1.00 47.38 73 PHE A C 1
ATOM 601 O O . PHE A 1 73 ? 17.139 -0.400 2.128 1.00 47.38 73 PHE A O 1
ATOM 608 N N . PHE A 1 74 ? 17.603 -1.114 4.213 1.00 43.47 74 PHE A N 1
ATOM 609 C CA . PHE A 1 74 ? 17.633 0.199 4.865 1.00 43.47 74 PHE A CA 1
ATOM 610 C C . PHE A 1 74 ? 18.930 0.990 4.586 1.00 43.47 74 PHE A C 1
ATOM 612 O O . PHE A 1 74 ? 18.918 2.214 4.576 1.00 43.47 74 PHE A O 1
ATOM 619 N N . ASN A 1 75 ? 20.054 0.345 4.273 1.00 40.44 75 ASN A N 1
ATOM 620 C CA . ASN A 1 75 ? 21.312 1.029 3.938 1.00 40.44 75 ASN A CA 1
ATOM 621 C C . ASN A 1 75 ? 21.369 1.466 2.457 1.00 40.44 75 ASN A C 1
ATOM 623 O O . ASN A 1 75 ? 21.969 2.489 2.133 1.00 40.44 75 ASN A O 1
ATOM 627 N N . ALA A 1 76 ? 20.620 0.806 1.565 1.00 44.22 76 ALA A N 1
ATOM 628 C CA . ALA A 1 76 ? 20.301 1.334 0.232 1.00 44.22 76 ALA A CA 1
ATOM 629 C C . ALA A 1 76 ? 19.524 2.675 0.295 1.00 44.22 76 ALA A C 1
ATOM 631 O O . ALA A 1 76 ? 19.496 3.426 -0.681 1.00 44.22 76 ALA A O 1
ATOM 632 N N . TYR A 1 77 ? 18.942 2.997 1.459 1.00 46.47 77 TYR A N 1
ATOM 633 C CA . TYR A 1 77 ? 18.292 4.266 1.805 1.00 46.47 77 TYR A CA 1
ATOM 634 C C . TYR A 1 77 ? 19.297 5.380 2.160 1.00 46.47 77 TYR A C 1
ATOM 636 O O . TYR A 1 77 ? 18.938 6.553 2.149 1.00 46.47 77 TYR A O 1
ATOM 644 N N . LYS A 1 78 ? 20.573 5.059 2.428 1.00 43.31 78 LYS A N 1
ATOM 645 C CA . LYS A 1 78 ? 21.619 6.041 2.788 1.00 43.31 78 LYS A CA 1
ATOM 646 C C . LYS A 1 78 ? 21.966 7.006 1.642 1.00 43.31 78 LYS A C 1
ATOM 648 O O . LYS A 1 78 ? 22.556 8.054 1.874 1.00 43.31 78 LYS A O 1
ATOM 653 N N . ASN A 1 79 ? 21.549 6.669 0.419 1.00 46.06 79 ASN A N 1
ATOM 654 C CA . ASN A 1 79 ? 21.616 7.537 -0.757 1.00 46.06 79 ASN A CA 1
ATOM 655 C C . ASN A 1 79 ? 20.394 8.462 -0.899 1.00 46.06 79 ASN A C 1
ATOM 657 O O . ASN A 1 79 ? 20.304 9.192 -1.889 1.00 46.06 79 ASN A O 1
ATOM 661 N N . LEU A 1 80 ? 19.439 8.443 0.044 1.00 53.28 80 LEU A N 1
ATOM 662 C CA . LEU A 1 80 ? 18.399 9.461 0.056 1.00 53.28 80 LEU A CA 1
ATOM 663 C C . LEU A 1 80 ? 19.011 10.832 0.350 1.00 53.28 80 LEU A C 1
ATOM 665 O O . LEU A 1 80 ? 19.960 10.954 1.122 1.00 53.28 80 LEU A O 1
ATOM 669 N N . PRO A 1 81 ? 18.451 11.886 -0.246 1.00 51.16 81 PRO A N 1
ATOM 670 C CA . PRO A 1 81 ? 18.919 13.238 -0.025 1.00 51.16 81 PRO A CA 1
ATOM 671 C C . PRO A 1 81 ? 18.781 13.654 1.449 1.00 51.16 81 PRO A C 1
ATOM 673 O O . PRO A 1 81 ? 17.682 13.925 1.923 1.00 51.16 81 PRO A O 1
ATOM 676 N N . ILE A 1 82 ? 19.909 13.741 2.159 1.00 55.06 82 ILE A N 1
ATOM 677 C CA . ILE A 1 82 ? 19.973 14.010 3.611 1.00 55.06 82 ILE A CA 1
ATOM 678 C C . ILE A 1 82 ? 19.631 15.484 3.948 1.00 55.06 82 ILE A C 1
ATOM 680 O O . ILE A 1 82 ? 19.340 15.820 5.090 1.00 55.06 82 ILE A O 1
ATOM 684 N N . GLY A 1 83 ? 19.597 16.385 2.957 1.00 57.59 83 GLY A N 1
ATOM 685 C CA . GLY A 1 83 ? 19.239 17.799 3.146 1.00 57.59 83 GLY A CA 1
ATOM 686 C C . GLY A 1 83 ? 17.794 18.124 2.758 1.00 57.59 83 GLY A C 1
ATOM 687 O O . GLY A 1 83 ? 17.331 17.677 1.711 1.00 57.59 83 GLY A O 1
ATOM 688 N N . ALA A 1 84 ? 17.110 18.986 3.523 1.00 57.03 84 ALA A N 1
ATOM 689 C CA . ALA A 1 84 ? 15.718 19.397 3.275 1.00 57.03 84 ALA A CA 1
ATOM 690 C C . ALA A 1 84 ? 15.467 19.902 1.837 1.00 57.03 84 ALA A C 1
ATOM 692 O O . ALA A 1 84 ? 14.476 19.541 1.209 1.00 57.03 84 ALA A O 1
ATOM 693 N N . ILE A 1 85 ? 16.402 20.668 1.263 1.00 62.00 85 ILE A N 1
ATOM 694 C CA . ILE A 1 85 ? 16.324 21.150 -0.130 1.00 62.00 85 ILE A CA 1
ATOM 695 C C . ILE A 1 85 ? 16.408 19.987 -1.128 1.00 62.00 85 ILE A C 1
ATOM 697 O O . ILE A 1 85 ? 15.714 19.968 -2.144 1.00 62.00 85 ILE A O 1
ATOM 701 N N . SER A 1 86 ? 17.251 19.002 -0.838 1.00 65.31 86 SER A N 1
ATOM 702 C CA . SER A 1 86 ? 17.453 17.837 -1.693 1.00 65.31 86 SER A CA 1
ATOM 703 C C . SER A 1 86 ? 16.273 16.854 -1.570 1.00 65.31 86 SER A C 1
ATOM 705 O O . SER A 1 86 ? 15.802 16.326 -2.578 1.00 65.31 86 SER A O 1
ATOM 707 N N . PHE A 1 87 ? 15.688 16.723 -0.374 1.00 66.62 87 PHE A N 1
ATOM 708 C CA . PHE A 1 87 ? 14.426 16.018 -0.148 1.00 66.62 87 PHE A CA 1
ATOM 709 C C . PHE A 1 87 ? 13.264 16.676 -0.893 1.00 66.62 87 PHE A C 1
ATOM 711 O O . PHE A 1 87 ? 12.518 15.985 -1.577 1.00 66.62 87 PHE A O 1
ATOM 718 N N . LEU A 1 88 ? 13.129 18.003 -0.837 1.00 69.12 88 LEU A N 1
ATOM 719 C CA . LEU A 1 88 ? 12.085 18.724 -1.571 1.00 69.12 88 LEU A CA 1
ATOM 720 C C . LEU A 1 88 ? 12.231 18.557 -3.087 1.00 69.12 88 LEU A C 1
ATOM 722 O O . LEU A 1 88 ? 11.230 18.367 -3.779 1.00 69.12 88 LEU A O 1
ATOM 726 N N . LYS A 1 89 ? 13.462 18.583 -3.614 1.00 72.81 89 LYS A N 1
ATOM 727 C CA . LYS A 1 89 ? 13.735 18.289 -5.031 1.00 72.81 89 LYS A CA 1
ATOM 728 C C . LYS A 1 89 ? 13.345 16.854 -5.392 1.00 72.81 89 LYS A C 1
ATOM 730 O O . LYS A 1 89 ? 12.638 16.649 -6.378 1.00 72.81 89 LYS A O 1
ATOM 735 N N . TYR A 1 90 ? 13.733 15.879 -4.572 1.00 72.00 90 TYR A N 1
ATOM 736 C CA . TYR A 1 90 ? 13.347 14.481 -4.754 1.00 72.00 90 TYR A CA 1
ATOM 737 C C . TYR A 1 90 ? 11.826 14.306 -4.709 1.00 72.00 90 TYR A C 1
ATOM 739 O O . TYR A 1 90 ? 11.250 13.776 -5.656 1.00 72.00 90 TYR A O 1
ATOM 747 N N . TYR A 1 91 ? 11.164 14.847 -3.687 1.00 74.12 91 TYR A N 1
ATOM 748 C CA . TYR A 1 91 ? 9.715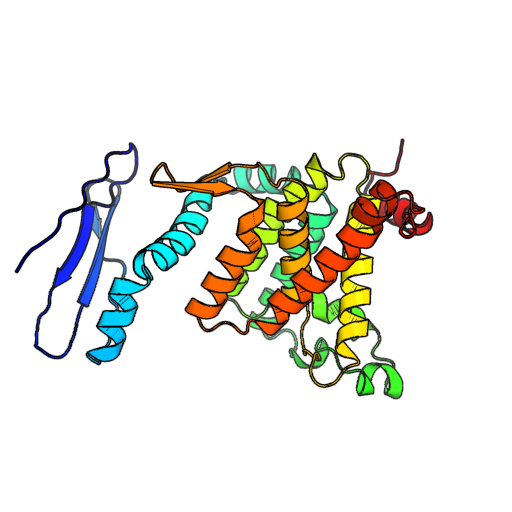 14.817 -3.519 1.00 74.12 91 TYR A CA 1
ATOM 749 C C . TYR A 1 91 ? 8.982 15.454 -4.703 1.00 74.12 91 TYR A C 1
ATOM 751 O O . TYR A 1 91 ? 8.022 14.884 -5.221 1.00 74.12 91 TYR A O 1
ATOM 759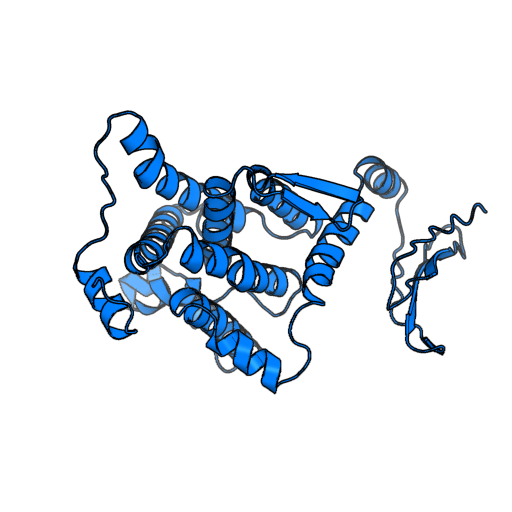 N N . ARG A 1 92 ? 9.446 16.608 -5.200 1.00 77.44 92 ARG A N 1
ATOM 760 C CA . ARG A 1 92 ? 8.881 17.236 -6.405 1.00 77.44 92 ARG A CA 1
ATOM 761 C C . ARG A 1 92 ? 9.041 16.350 -7.636 1.00 77.44 92 ARG A C 1
ATOM 763 O O . ARG A 1 92 ? 8.086 16.244 -8.399 1.00 77.44 92 ARG A O 1
ATOM 770 N N . SER A 1 93 ? 10.172 15.658 -7.773 1.00 80.00 93 SER A N 1
ATOM 771 C CA . SER A 1 93 ? 10.421 14.753 -8.901 1.00 80.00 93 SER A CA 1
ATOM 772 C C . SER A 1 93 ? 9.511 13.520 -8.915 1.00 80.00 93 SER A C 1
ATOM 774 O O . SER A 1 93 ? 9.307 12.935 -9.980 1.00 80.00 93 SER A O 1
ATOM 776 N N . LEU A 1 94 ? 8.988 13.082 -7.761 1.00 79.81 94 LEU A N 1
ATOM 777 C CA . LEU A 1 94 ? 8.199 11.851 -7.679 1.00 79.81 94 LEU A CA 1
ATOM 778 C C . LEU A 1 94 ? 6.936 11.935 -8.551 1.00 79.81 94 LEU A C 1
ATOM 780 O O . LEU A 1 94 ? 6.318 13.004 -8.635 1.00 79.81 94 LEU A O 1
ATOM 784 N N . PRO A 1 95 ? 6.541 10.818 -9.182 1.00 84.00 95 PRO A N 1
ATOM 785 C CA . PRO A 1 95 ? 5.339 10.767 -9.992 1.00 84.00 95 PRO A CA 1
ATOM 786 C C . PRO A 1 95 ? 4.088 10.932 -9.100 1.00 84.00 95 PRO A C 1
ATOM 788 O O . PRO A 1 95 ? 4.147 10.668 -7.892 1.00 84.00 95 PRO A O 1
ATOM 791 N N . PRO A 1 96 ? 2.991 11.480 -9.647 1.00 85.25 96 PRO A N 1
ATOM 792 C CA . PRO A 1 96 ? 1.894 12.018 -8.848 1.00 85.25 96 PRO A CA 1
ATOM 793 C C . PRO A 1 96 ? 1.158 10.956 -8.025 1.00 85.25 96 PRO A C 1
ATOM 795 O O . PRO A 1 96 ? 0.871 11.211 -6.855 1.00 85.25 96 PRO A O 1
ATOM 798 N N . VAL A 1 97 ? 0.886 9.770 -8.575 1.00 87.94 97 VAL A N 1
ATOM 799 C CA . VAL A 1 97 ? 0.015 8.782 -7.916 1.00 87.94 97 VAL A CA 1
ATOM 800 C C . VAL A 1 97 ? 0.726 8.150 -6.725 1.00 87.94 97 VAL A C 1
ATOM 802 O O . VAL A 1 97 ? 0.204 8.163 -5.611 1.00 87.94 97 VAL A O 1
ATOM 805 N N . SER A 1 98 ? 1.953 7.668 -6.922 1.00 87.62 98 SER A N 1
ATOM 806 C CA . SER A 1 98 ? 2.759 7.063 -5.854 1.00 87.62 98 SER A CA 1
ATOM 807 C C . SER A 1 98 ? 3.101 8.073 -4.757 1.00 87.62 98 SER A C 1
ATOM 809 O O . SER A 1 98 ? 3.139 7.717 -3.579 1.00 87.62 98 SER A O 1
ATOM 811 N N . LYS A 1 99 ? 3.291 9.348 -5.124 1.00 88.00 99 LYS A N 1
ATOM 812 C CA . LYS A 1 99 ? 3.480 10.453 -4.174 1.00 88.00 99 LYS A CA 1
ATOM 813 C C . LYS A 1 99 ? 2.247 10.656 -3.302 1.00 88.00 99 LYS A C 1
ATOM 815 O O . LYS A 1 99 ? 2.369 10.638 -2.081 1.00 88.00 99 LYS A O 1
ATOM 820 N N . VAL A 1 100 ? 1.075 10.830 -3.917 1.00 90.94 100 VAL A N 1
ATOM 821 C CA . VAL A 1 100 ? -0.184 11.040 -3.188 1.00 90.94 100 VAL A CA 1
ATOM 822 C C . VAL A 1 100 ? -0.490 9.836 -2.303 1.00 90.94 100 VAL A C 1
ATOM 824 O O . VAL A 1 100 ? -0.803 10.018 -1.129 1.00 90.94 100 VAL A O 1
ATOM 827 N N . TYR A 1 101 ? -0.323 8.615 -2.817 1.00 93.38 101 TYR A N 1
ATOM 828 C CA . TYR A 1 101 ? -0.569 7.398 -2.049 1.00 93.38 101 TYR A CA 1
ATOM 829 C C . TYR A 1 101 ? 0.380 7.261 -0.849 1.00 93.38 101 TYR A C 1
ATOM 831 O O . TYR A 1 101 ? -0.082 7.059 0.275 1.00 93.38 101 TYR A O 1
ATOM 839 N N . GLY A 1 102 ? 1.690 7.443 -1.048 1.00 91.69 102 GLY A N 1
ATOM 840 C CA . GLY A 1 102 ? 2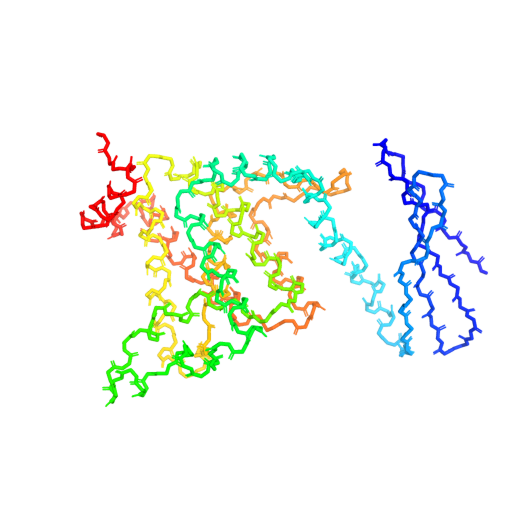.679 7.370 0.032 1.00 91.69 102 GLY A CA 1
ATOM 841 C C . GLY A 1 102 ? 2.479 8.446 1.103 1.00 91.69 102 GLY A C 1
ATOM 842 O O . GLY A 1 102 ? 2.531 8.147 2.296 1.00 91.69 102 GLY A O 1
ATOM 843 N N . VAL A 1 103 ? 2.182 9.686 0.698 1.00 91.06 103 VAL A N 1
ATOM 844 C CA . VAL A 1 103 ? 1.888 10.786 1.632 1.00 91.06 103 VAL A CA 1
ATOM 845 C C . VAL A 1 103 ? 0.590 10.538 2.387 1.00 91.06 103 VAL A C 1
ATOM 847 O O . VAL A 1 103 ? 0.562 10.731 3.597 1.00 91.06 103 VAL A O 1
ATOM 850 N N . ALA A 1 104 ? -0.464 10.061 1.725 1.00 94.06 104 ALA A N 1
ATOM 851 C CA . ALA A 1 104 ? -1.712 9.710 2.396 1.00 94.06 104 ALA A CA 1
ATOM 852 C C . ALA A 1 104 ? -1.503 8.587 3.430 1.00 94.06 104 ALA A C 1
ATOM 854 O O . ALA A 1 104 ? -2.011 8.676 4.549 1.00 94.06 104 ALA A O 1
ATOM 855 N N . CYS A 1 105 ? -0.692 7.575 3.109 1.00 94.00 105 CYS A N 1
ATOM 856 C CA . CYS A 1 105 ? -0.328 6.529 4.067 1.00 94.00 105 CYS A CA 1
ATOM 857 C C . CYS A 1 105 ? 0.443 7.086 5.271 1.00 94.00 105 CYS A C 1
ATOM 859 O O . CYS A 1 105 ? 0.137 6.765 6.418 1.00 94.00 105 CYS A O 1
ATOM 861 N N . LEU A 1 106 ? 1.410 7.973 5.027 1.00 92.69 106 LEU A N 1
ATOM 862 C CA . LEU A 1 106 ? 2.158 8.625 6.098 1.00 92.69 106 LEU A CA 1
ATOM 863 C C . LEU A 1 106 ? 1.251 9.496 6.977 1.00 92.69 106 LEU A C 1
ATOM 865 O O . LEU A 1 106 ? 1.304 9.395 8.199 1.00 92.69 106 LEU A O 1
ATOM 869 N N . LEU A 1 107 ? 0.391 10.317 6.374 1.00 93.56 107 LEU A N 1
ATOM 870 C CA . LEU A 1 107 ? -0.522 11.207 7.092 1.00 93.56 107 LEU A CA 1
ATOM 871 C C . LEU A 1 107 ? -1.538 10.437 7.936 1.00 93.56 107 LEU A C 1
ATOM 873 O O . LEU A 1 107 ? -1.785 10.821 9.075 1.00 93.56 107 LEU A O 1
ATOM 877 N N . THR A 1 108 ? -2.102 9.343 7.421 1.00 92.81 108 THR A N 1
ATOM 878 C CA . THR A 1 108 ? -3.075 8.538 8.179 1.00 92.81 108 THR A CA 1
ATOM 879 C C . THR A 1 108 ? -2.445 7.843 9.386 1.00 92.81 108 THR A C 1
ATOM 881 O O . THR A 1 108 ? -3.073 7.800 10.447 1.00 92.81 108 THR A O 1
ATOM 884 N N . THR A 1 109 ? -1.205 7.355 9.283 1.00 92.19 109 THR A N 1
ATOM 885 C CA . THR A 1 109 ? -0.479 6.802 10.439 1.00 92.19 109 THR A CA 1
ATOM 886 C C . THR A 1 109 ? -0.041 7.896 11.418 1.00 92.19 109 THR A C 1
ATOM 888 O O . THR A 1 109 ? -0.186 7.716 12.627 1.00 92.19 109 THR A O 1
ATOM 891 N N . THR A 1 110 ? 0.407 9.059 10.934 1.00 91.38 110 THR A N 1
ATOM 892 C CA . THR A 1 110 ? 0.728 10.215 11.793 1.00 91.38 110 THR A CA 1
ATOM 893 C C . THR A 1 110 ? -0.498 10.702 12.561 1.00 91.38 110 THR A C 1
ATOM 895 O O . THR A 1 110 ? -0.426 10.899 13.769 1.00 91.38 110 THR A O 1
ATOM 898 N N . ALA A 1 111 ? -1.646 10.845 11.896 1.00 92.62 111 ALA A N 1
ATOM 899 C CA . ALA A 1 111 ? -2.888 11.265 12.537 1.00 92.62 111 ALA A CA 1
ATOM 900 C C . ALA A 1 111 ? -3.373 10.252 13.590 1.00 92.62 111 ALA A C 1
ATOM 902 O O . ALA A 1 111 ? -3.931 10.655 14.608 1.00 92.62 111 ALA A O 1
ATOM 903 N N . TYR A 1 112 ? -3.109 8.956 13.387 1.00 92.31 112 TYR A N 1
ATOM 904 C CA . TYR A 1 112 ? -3.351 7.933 14.406 1.00 92.31 112 TYR A CA 1
ATOM 905 C C . TYR A 1 112 ? -2.422 8.105 15.615 1.00 92.31 112 TYR A C 1
ATOM 907 O O . TYR A 1 112 ? -2.882 8.047 16.752 1.00 92.31 112 TYR A O 1
ATOM 915 N N . TYR A 1 113 ? -1.132 8.367 15.385 1.00 90.75 113 TYR A N 1
ATOM 916 C CA . TYR A 1 113 ? -0.163 8.593 16.462 1.00 90.75 113 TYR A CA 1
ATOM 917 C C . TYR A 1 113 ? -0.478 9.853 17.282 1.00 90.75 113 TYR A C 1
ATOM 919 O O . TYR A 1 113 ? -0.366 9.841 18.504 1.00 90.75 113 TYR A O 1
ATOM 927 N N . LEU A 1 114 ? -0.944 10.914 16.617 1.00 92.69 114 LEU A N 1
ATOM 928 C CA . LEU A 1 114 ? -1.442 12.141 17.248 1.00 92.69 114 LEU A CA 1
ATOM 929 C C . LEU A 1 114 ? -2.825 11.975 17.905 1.00 92.69 114 LEU A C 1
ATOM 931 O O . LEU A 1 114 ? -3.374 12.951 18.403 1.00 92.69 114 LEU A O 1
ATOM 935 N N . GLN A 1 115 ? -3.400 10.767 17.885 1.00 90.75 115 GLN A N 1
ATOM 936 C CA . GLN A 1 115 ? -4.719 10.449 18.442 1.00 90.75 115 GLN A CA 1
ATOM 937 C C . GLN A 1 115 ? -5.863 11.310 17.870 1.00 90.75 115 GLN A C 1
ATOM 939 O O . GLN A 1 115 ? -6.903 11.473 18.503 1.00 90.75 115 GLN A O 1
ATOM 944 N N . LEU A 1 116 ? -5.710 11.823 16.642 1.00 90.38 116 LEU A N 1
ATOM 945 C CA . LEU A 1 116 ? -6.727 12.652 15.980 1.00 90.38 116 LEU A CA 1
ATOM 946 C C . LEU A 1 116 ? -7.969 11.847 15.578 1.00 90.38 116 LEU A C 1
ATOM 948 O O . LEU A 1 116 ? -9.035 12.414 15.348 1.00 90.38 116 LEU A O 1
ATOM 952 N N . TYR A 1 117 ? -7.837 10.525 15.454 1.00 91.50 117 TYR A N 1
ATOM 953 C CA . TYR A 1 117 ? -8.951 9.635 15.157 1.00 91.50 117 TYR A CA 1
ATOM 954 C C . TYR A 1 117 ? -8.737 8.238 15.750 1.00 91.50 117 TYR A C 1
ATOM 956 O O . TYR A 1 117 ? -7.615 7.802 16.006 1.00 91.50 117 TYR A O 1
ATOM 964 N N . SER A 1 118 ? -9.839 7.504 15.912 1.00 89.25 118 SER A N 1
ATOM 965 C CA . SER A 1 118 ? -9.821 6.101 16.327 1.00 89.25 118 SER A CA 1
ATOM 966 C C . SER A 1 118 ? -9.720 5.162 15.115 1.00 89.25 118 SER A C 1
ATOM 968 O O . SER A 1 118 ? -10.516 5.315 14.183 1.00 89.25 118 SER A O 1
ATOM 970 N N . PRO A 1 119 ? -8.837 4.140 15.107 1.00 88.12 119 PRO A N 1
ATOM 971 C CA . PRO A 1 119 ? -8.716 3.168 14.008 1.00 88.12 119 PRO A CA 1
ATOM 972 C C . PRO A 1 119 ? -10.038 2.504 13.620 1.00 88.12 119 PRO A C 1
ATOM 974 O O . PRO A 1 119 ? -10.252 2.145 12.463 1.00 88.12 119 PRO A O 1
ATOM 977 N N . TRP A 1 120 ? -10.960 2.385 14.574 1.00 89.75 120 TRP A N 1
ATOM 978 C CA . TRP A 1 120 ? -12.295 1.842 14.356 1.00 89.75 120 TRP A CA 1
ATOM 979 C C . TRP A 1 120 ? -13.153 2.679 13.409 1.00 89.75 120 TRP A C 1
ATOM 981 O O . TRP A 1 120 ? -14.127 2.149 12.890 1.00 89.75 120 TRP A O 1
ATOM 991 N N . ASN A 1 121 ? -12.814 3.941 13.138 1.00 89.12 121 ASN A N 1
ATOM 992 C CA . ASN A 1 121 ? -13.552 4.802 12.204 1.00 89.12 121 ASN A CA 1
ATOM 993 C C . ASN A 1 121 ? -13.205 4.526 10.736 1.00 89.12 121 ASN A C 1
ATOM 995 O O . ASN A 1 121 ? -14.028 4.761 9.852 1.00 89.12 121 ASN A O 1
ATOM 999 N N . ILE A 1 122 ? -12.002 4.007 10.487 1.00 91.38 122 ILE A N 1
ATOM 1000 C CA . ILE A 1 122 ? -11.482 3.730 9.140 1.00 91.38 122 ILE A CA 1
ATOM 1001 C C . ILE A 1 122 ? -11.385 2.233 8.831 1.00 91.38 122 ILE A C 1
ATOM 1003 O O . ILE A 1 122 ? -11.253 1.859 7.670 1.00 91.38 122 ILE A O 1
ATOM 1007 N N . ALA A 1 123 ? -11.462 1.373 9.850 1.00 92.25 123 ALA A N 1
ATOM 1008 C CA . ALA A 1 123 ? -11.451 -0.072 9.675 1.00 92.25 123 ALA A CA 1
ATOM 1009 C C . ALA A 1 123 ? -12.598 -0.539 8.764 1.00 92.25 123 ALA A C 1
ATOM 1011 O O . ALA A 1 123 ? -13.732 -0.049 8.853 1.00 92.25 123 ALA A O 1
ATOM 1012 N N . LEU A 1 124 ? -12.312 -1.520 7.913 1.00 92.31 124 LEU A N 1
ATOM 1013 C CA . LEU A 1 124 ? -13.310 -2.132 7.049 1.00 92.31 124 LEU A CA 1
ATOM 1014 C C . LEU A 1 124 ? -14.337 -2.897 7.896 1.00 92.31 124 LEU A C 1
ATOM 1016 O O . LEU A 1 124 ? -13.981 -3.780 8.672 1.00 92.31 124 LEU A O 1
ATOM 1020 N N . SER A 1 125 ? -15.619 -2.574 7.729 1.00 91.38 125 SER A N 1
ATOM 1021 C CA . SER A 1 125 ? -16.736 -3.308 8.330 1.00 91.38 125 SER A CA 1
ATOM 1022 C C . SER A 1 125 ? -17.924 -3.290 7.377 1.00 91.38 125 SER A C 1
ATOM 1024 O O . SER A 1 125 ? -18.536 -2.241 7.178 1.00 91.38 125 SER A O 1
ATOM 1026 N N . TYR A 1 126 ? -18.252 -4.443 6.789 1.00 88.31 126 TYR A N 1
ATOM 1027 C CA . TYR A 1 126 ? -19.374 -4.554 5.851 1.00 88.31 126 TYR A CA 1
ATOM 1028 C C . TYR A 1 126 ? -20.711 -4.237 6.511 1.00 88.31 126 TYR A C 1
ATOM 1030 O O . TYR A 1 126 ? -21.551 -3.583 5.905 1.00 88.31 126 TYR A O 1
ATOM 1038 N N . GLU A 1 127 ? -20.888 -4.623 7.773 1.00 87.38 127 GLU A N 1
ATOM 1039 C CA . GLU A 1 127 ? -22.111 -4.318 8.508 1.00 87.38 127 GLU A CA 1
ATOM 1040 C C . GLU A 1 127 ? -22.343 -2.806 8.614 1.00 87.38 127 GLU A C 1
ATOM 1042 O O . GLU A 1 127 ? -23.431 -2.326 8.308 1.00 87.38 127 GLU A O 1
ATOM 1047 N N . LEU A 1 128 ? -21.319 -2.036 8.993 1.00 86.38 128 LEU A N 1
ATOM 1048 C CA . LEU A 1 128 ? -21.432 -0.579 9.111 1.00 86.38 128 LEU A CA 1
ATOM 1049 C C . LEU A 1 128 ? -21.540 0.108 7.747 1.00 86.38 128 LEU A C 1
ATOM 1051 O O . LEU A 1 128 ? -22.213 1.133 7.626 1.00 86.38 128 LEU A O 1
ATOM 1055 N N . VAL A 1 129 ? -20.899 -0.453 6.722 1.00 89.44 129 VAL A N 1
ATOM 1056 C CA . VAL A 1 129 ? -21.001 0.049 5.349 1.00 89.44 129 VAL A CA 1
ATOM 1057 C C . VAL A 1 129 ? -22.433 -0.097 4.832 1.00 89.44 129 VAL A C 1
ATOM 1059 O O . VAL A 1 129 ? -22.986 0.887 4.351 1.00 89.44 129 VAL A O 1
ATOM 1062 N N . PHE A 1 130 ? -23.055 -1.271 4.978 1.00 90.00 130 PHE A N 1
ATOM 1063 C CA . PHE A 1 130 ? -24.390 -1.528 4.426 1.00 90.00 130 PHE A CA 1
ATOM 1064 C C . PHE A 1 130 ? -25.534 -1.051 5.327 1.00 90.00 130 PHE A C 1
ATOM 1066 O O . PHE A 1 130 ? -26.512 -0.516 4.818 1.00 90.00 130 PHE A O 1
ATOM 1073 N N . LYS A 1 131 ? -25.430 -1.194 6.657 1.00 89.81 131 LYS A N 1
ATOM 1074 C CA . LYS A 1 131 ? -26.509 -0.790 7.583 1.00 89.81 131 LYS A CA 1
ATOM 1075 C C . LYS A 1 131 ? -26.480 0.695 7.945 1.00 89.81 131 LYS A C 1
ATOM 1077 O O . LYS A 1 131 ? -27.518 1.255 8.274 1.00 89.81 131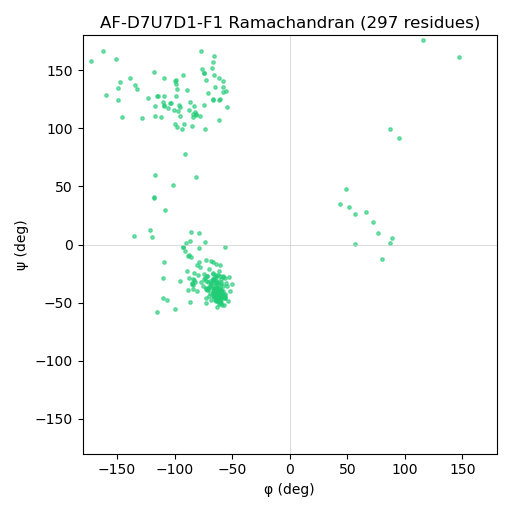 LYS A O 1
ATOM 1082 N N . ARG A 1 132 ? -25.299 1.329 7.952 1.00 88.50 132 ARG A N 1
ATOM 1083 C CA . ARG A 1 132 ? -25.118 2.732 8.384 1.00 88.50 132 ARG A CA 1
ATOM 1084 C C . ARG A 1 132 ? -24.522 3.637 7.302 1.00 88.50 132 ARG A C 1
ATOM 1086 O O . ARG A 1 132 ? -24.096 4.743 7.623 1.00 88.50 132 ARG A O 1
ATOM 1093 N N . PHE A 1 133 ? -24.465 3.172 6.051 1.00 89.94 133 PHE A N 1
ATOM 1094 C CA . PHE A 1 133 ? -23.969 3.927 4.892 1.00 89.94 133 PHE A CA 1
ATOM 1095 C C . PHE A 1 133 ? -22.576 4.558 5.084 1.00 89.94 133 PHE A C 1
ATOM 1097 O O . PHE A 1 133 ? -22.259 5.600 4.512 1.00 89.94 133 PHE A O 1
ATOM 1104 N N . GLN A 1 134 ? -21.695 3.911 5.858 1.00 90.81 134 GLN A N 1
ATOM 1105 C CA . GLN A 1 134 ? -20.331 4.399 6.108 1.00 90.81 134 GLN A CA 1
ATOM 1106 C C . GLN A 1 134 ? -19.375 4.037 4.956 1.00 90.81 134 GLN A C 1
ATOM 1108 O O . GLN A 1 134 ? -18.372 3.346 5.150 1.00 90.81 134 GLN A O 1
ATOM 1113 N N . VAL A 1 135 ? -19.699 4.487 3.739 1.00 91.69 135 VAL A N 1
ATOM 1114 C CA . VAL A 1 135 ? -19.044 4.079 2.477 1.00 91.69 135 VAL A CA 1
ATOM 1115 C C . VAL A 1 135 ? -17.559 4.431 2.402 1.00 91.69 135 VAL A C 1
ATOM 1117 O O . VAL A 1 135 ? -16.791 3.722 1.754 1.00 91.69 135 VAL A O 1
ATOM 1120 N N . TRP A 1 136 ? -17.114 5.468 3.119 1.00 91.81 136 TRP A N 1
ATOM 1121 C CA . TRP A 1 136 ? -15.702 5.862 3.161 1.00 91.81 136 TRP A CA 1
ATOM 1122 C C . TRP A 1 136 ? -14.790 4.736 3.662 1.00 91.81 136 TRP A C 1
ATOM 1124 O O . TRP A 1 136 ? -13.642 4.668 3.235 1.00 91.81 136 TRP A O 1
ATOM 1134 N N . ARG A 1 137 ? -15.291 3.809 4.495 1.00 92.56 137 ARG A N 1
ATOM 1135 C CA . ARG A 1 137 ? -14.529 2.654 5.013 1.00 92.56 137 ARG A CA 1
ATOM 1136 C C . ARG A 1 137 ? -14.022 1.721 3.921 1.00 92.56 137 ARG A C 1
ATOM 1138 O O . ARG A 1 137 ? -13.001 1.065 4.111 1.00 92.56 137 ARG A O 1
ATOM 1145 N N . LEU A 1 138 ? -14.707 1.673 2.778 1.00 92.25 138 LEU A N 1
ATOM 1146 C CA . LEU A 1 138 ? -14.268 0.897 1.618 1.00 92.25 138 LEU A CA 1
ATOM 1147 C C . LEU A 1 138 ? -12.975 1.457 1.016 1.00 92.25 138 LEU A C 1
ATOM 1149 O O . LEU A 1 138 ? -12.221 0.713 0.405 1.00 92.25 138 LEU A O 1
ATOM 1153 N N . VAL A 1 139 ? -12.701 2.746 1.226 1.00 92.88 139 VAL A N 1
ATOM 1154 C CA . VAL A 1 139 ? -11.553 3.453 0.652 1.00 92.88 139 VAL A CA 1
ATOM 1155 C C . VAL A 1 139 ? -10.484 3.724 1.713 1.00 92.88 139 VAL A C 1
ATOM 1157 O O . VAL A 1 139 ? -9.311 3.424 1.502 1.00 92.88 139 VAL A O 1
ATOM 1160 N N . THR A 1 140 ? -10.862 4.236 2.886 1.00 92.12 140 THR A N 1
ATOM 1161 C CA . THR A 1 140 ? -9.915 4.683 3.923 1.00 92.12 140 THR A CA 1
ATOM 1162 C C . THR A 1 140 ? -9.072 3.551 4.515 1.00 92.12 140 THR A C 1
ATOM 1164 O O . THR A 1 140 ? -7.923 3.785 4.892 1.00 92.12 140 THR A O 1
ATOM 1167 N N . ASN A 1 141 ? -9.578 2.313 4.532 1.00 93.88 141 ASN A N 1
ATOM 1168 C CA . ASN A 1 141 ? -8.850 1.150 5.050 1.00 93.88 141 ASN A CA 1
ATOM 1169 C C . ASN A 1 141 ? -7.543 0.839 4.278 1.00 93.88 141 ASN A C 1
ATOM 1171 O O . ASN A 1 141 ? -6.642 0.208 4.837 1.00 93.88 141 ASN A O 1
ATOM 1175 N N . PHE A 1 142 ? -7.426 1.285 3.020 1.00 95.25 142 PHE A N 1
ATOM 1176 C CA . PHE A 1 142 ? -6.249 1.065 2.169 1.00 95.25 142 PHE A CA 1
ATOM 1177 C C . PHE A 1 142 ? -5.094 2.031 2.439 1.00 95.25 142 PHE A C 1
ATOM 1179 O O . PHE A 1 142 ? -3.962 1.764 2.032 1.00 95.25 142 PHE A O 1
ATOM 1186 N N . PHE A 1 143 ? -5.364 3.148 3.111 1.00 94.12 143 PHE A N 1
ATOM 1187 C CA . PHE A 1 143 ? -4.341 4.145 3.425 1.00 94.12 143 PHE A CA 1
ATOM 1188 C C . PHE A 1 143 ? -3.660 3.858 4.763 1.00 94.12 143 PHE A C 1
ATOM 1190 O O . PHE A 1 143 ? -2.519 4.248 4.969 1.00 94.12 143 PHE A O 1
ATOM 1197 N N . PHE A 1 144 ? -4.307 3.111 5.658 1.00 93.44 144 PHE A N 1
ATOM 1198 C CA . PHE A 1 144 ? -3.695 2.738 6.926 1.00 93.44 144 PHE A CA 1
ATOM 1199 C C . PHE A 1 144 ? -2.802 1.500 6.775 1.00 93.44 144 PHE A C 1
ATOM 1201 O O . PHE A 1 144 ? -3.279 0.376 6.600 1.00 93.44 144 PHE A O 1
ATOM 1208 N N . LEU A 1 145 ? -1.486 1.704 6.875 1.00 91.31 145 LEU A N 1
ATOM 1209 C CA . LEU A 1 145 ? -0.480 0.635 6.775 1.00 91.31 145 LEU A CA 1
ATOM 1210 C C . LEU A 1 145 ? -0.110 0.011 8.132 1.00 91.31 145 LEU A C 1
ATOM 1212 O O . LEU A 1 145 ? 0.650 -0.962 8.169 1.00 91.31 145 LEU A O 1
ATOM 1216 N N . GLY A 1 146 ? -0.639 0.557 9.230 1.00 88.62 146 GLY A N 1
ATOM 1217 C CA . GLY A 1 146 ? -0.304 0.184 10.603 1.00 88.62 146 GLY A CA 1
ATOM 1218 C C . GLY A 1 146 ? 0.369 1.318 11.390 1.00 88.62 146 GLY A C 1
ATOM 1219 O O . GLY A 1 146 ? 0.635 2.387 10.832 1.00 88.62 146 GLY A O 1
ATOM 1220 N N . PRO A 1 147 ? 0.638 1.099 12.691 1.00 88.62 147 PRO A N 1
ATOM 1221 C CA . PRO A 1 147 ? 1.398 2.030 13.524 1.00 88.62 147 PRO A CA 1
ATOM 1222 C C . PRO A 1 147 ? 2.859 2.144 13.068 1.00 88.62 147 PRO A C 1
ATOM 1224 O O . PRO A 1 147 ? 3.384 1.251 12.393 1.00 88.62 147 PRO A O 1
ATOM 1227 N N . PHE A 1 148 ? 3.537 3.214 13.500 1.00 86.25 148 PHE A N 1
ATOM 1228 C CA . PHE A 1 148 ? 4.972 3.378 13.274 1.00 86.25 148 PHE A CA 1
ATOM 1229 C C . PHE A 1 148 ? 5.748 2.168 13.804 1.00 86.25 148 PHE A C 1
ATOM 1231 O O . PHE A 1 148 ? 5.698 1.829 14.983 1.00 86.25 148 PHE A O 1
ATOM 1238 N N . SER A 1 149 ? 6.422 1.485 12.885 1.00 82.44 149 SER A N 1
ATOM 1239 C CA . SER A 1 149 ? 7.161 0.244 13.105 1.00 82.44 149 SER A CA 1
ATOM 1240 C C . SER A 1 149 ? 8.132 0.032 11.943 1.00 82.44 149 SER A C 1
ATOM 1242 O O . SER A 1 149 ? 7.997 0.667 10.893 1.00 82.44 149 SER A O 1
ATOM 1244 N N . PHE A 1 150 ? 9.083 -0.893 12.093 1.00 78.00 150 PHE A N 1
ATOM 1245 C CA . PHE A 1 150 ? 9.949 -1.289 10.979 1.00 78.00 150 PHE A CA 1
ATOM 1246 C C . PHE A 1 150 ? 9.131 -1.782 9.776 1.00 78.00 150 PHE A C 1
ATOM 1248 O O . PHE A 1 150 ? 9.371 -1.344 8.655 1.00 78.00 150 PHE A O 1
ATOM 1255 N N . SER A 1 151 ? 8.092 -2.589 10.008 1.00 82.62 151 SER A N 1
ATOM 1256 C CA . SER A 1 151 ? 7.182 -3.083 8.966 1.00 82.62 151 SER A CA 1
ATOM 1257 C C . SER A 1 151 ? 6.466 -1.941 8.230 1.00 82.62 151 SER A C 1
ATOM 1259 O O . SER A 1 151 ? 6.342 -1.970 7.007 1.00 82.62 151 SER A O 1
ATOM 1261 N N . PHE A 1 152 ? 6.040 -0.892 8.945 1.00 87.31 152 PHE A N 1
ATOM 1262 C CA . PHE A 1 152 ? 5.478 0.314 8.324 1.00 87.31 152 PHE A CA 1
ATOM 1263 C C . PHE A 1 152 ? 6.505 1.036 7.441 1.00 87.31 152 PHE A C 1
ATOM 1265 O O . PHE A 1 152 ? 6.194 1.397 6.306 1.00 87.31 152 PHE A O 1
ATOM 1272 N N . ALA A 1 153 ? 7.734 1.211 7.934 1.00 83.88 153 ALA A N 1
ATOM 1273 C CA . ALA A 1 153 ? 8.800 1.864 7.179 1.00 83.88 153 ALA A CA 1
ATOM 1274 C C . ALA A 1 153 ? 9.133 1.098 5.888 1.00 83.88 153 ALA A C 1
ATOM 1276 O O . ALA A 1 153 ? 9.249 1.711 4.826 1.00 83.88 153 ALA A O 1
ATOM 1277 N N . PHE A 1 154 ? 9.205 -0.236 5.947 1.00 81.94 154 PHE A N 1
ATOM 1278 C CA . PHE A 1 154 ? 9.408 -1.070 4.761 1.00 81.94 154 PHE A CA 1
ATOM 1279 C C . PHE A 1 154 ? 8.269 -0.937 3.752 1.00 81.94 154 PHE A C 1
ATOM 1281 O O . PHE A 1 154 ? 8.530 -0.761 2.563 1.00 81.94 154 PHE A O 1
ATOM 1288 N N . ARG A 1 155 ? 7.011 -0.936 4.207 1.00 89.06 155 ARG A N 1
ATOM 1289 C CA . ARG A 1 155 ? 5.849 -0.722 3.329 1.00 89.06 155 ARG A CA 1
ATOM 1290 C C . ARG A 1 155 ? 5.890 0.648 2.649 1.00 89.06 155 ARG A C 1
ATOM 1292 O O . ARG A 1 155 ? 5.643 0.743 1.449 1.00 89.06 155 ARG A O 1
ATOM 1299 N N . LEU A 1 156 ? 6.267 1.700 3.375 1.00 87.00 156 LEU A N 1
ATOM 1300 C CA . LEU A 1 156 ? 6.417 3.039 2.799 1.00 87.00 156 LEU A CA 1
ATOM 1301 C C . LEU A 1 156 ? 7.571 3.105 1.783 1.00 87.00 156 LEU A C 1
ATOM 1303 O O . LEU A 1 156 ? 7.432 3.713 0.721 1.00 87.00 156 LEU A O 1
ATOM 1307 N N . LEU A 1 157 ? 8.686 2.428 2.066 1.00 84.50 157 LEU A N 1
ATOM 1308 C CA . LEU A 1 157 ? 9.815 2.297 1.143 1.00 84.50 157 LEU A CA 1
ATOM 1309 C C . LEU A 1 157 ? 9.436 1.522 -0.125 1.00 84.50 157 LEU A C 1
ATOM 1311 O O . LEU A 1 157 ? 9.841 1.910 -1.220 1.00 84.50 157 LEU A O 1
ATOM 1315 N N . ILE A 1 158 ? 8.627 0.468 -0.007 1.00 88.31 158 ILE A N 1
ATOM 1316 C CA . ILE A 1 158 ? 8.113 -0.263 -1.169 1.00 88.31 158 ILE A CA 1
ATOM 1317 C C . ILE A 1 158 ? 7.351 0.686 -2.103 1.00 88.31 158 ILE A C 1
ATOM 1319 O O . ILE A 1 158 ? 7.608 0.685 -3.309 1.00 88.31 158 ILE A O 1
ATOM 1323 N N . ILE A 1 159 ? 6.483 1.547 -1.561 1.00 89.06 159 ILE A N 1
ATOM 1324 C CA . ILE A 1 159 ? 5.780 2.570 -2.353 1.00 89.06 159 ILE A CA 1
ATOM 1325 C C . ILE A 1 159 ? 6.792 3.526 -3.006 1.00 89.06 159 ILE A C 1
ATOM 1327 O O . ILE A 1 159 ? 6.747 3.751 -4.217 1.00 89.06 159 ILE A O 1
ATOM 1331 N N . ALA A 1 160 ? 7.727 4.064 -2.219 1.00 85.69 160 ALA A N 1
ATOM 1332 C CA . ALA A 1 160 ? 8.674 5.084 -2.668 1.00 85.69 160 ALA A CA 1
ATOM 1333 C C . ALA A 1 160 ? 9.685 4.585 -3.717 1.00 85.69 160 ALA A C 1
ATOM 1335 O O . ALA A 1 160 ? 10.140 5.371 -4.547 1.00 85.69 160 ALA A O 1
ATOM 1336 N N . ARG A 1 161 ? 10.047 3.297 -3.696 1.00 82.38 161 ARG A N 1
ATOM 1337 C CA . ARG A 1 161 ? 11.017 2.706 -4.629 1.00 82.38 161 ARG A CA 1
ATOM 1338 C C . ARG A 1 161 ? 10.339 1.964 -5.769 1.00 82.38 161 ARG A C 1
ATOM 1340 O O . ARG A 1 161 ? 10.611 2.260 -6.928 1.00 82.38 161 ARG A O 1
ATOM 1347 N N . TYR A 1 162 ? 9.481 1.001 -5.451 1.00 87.25 162 TYR A N 1
ATOM 1348 C CA . TYR A 1 162 ? 8.899 0.098 -6.444 1.00 87.25 162 TYR A CA 1
ATOM 1349 C C . TYR A 1 162 ? 7.622 0.655 -7.052 1.00 87.25 162 TYR A C 1
ATOM 1351 O O . TYR A 1 162 ? 7.467 0.562 -8.264 1.00 87.25 162 TYR A O 1
ATOM 1359 N N . GLY A 1 163 ? 6.766 1.308 -6.260 1.00 87.38 163 GLY A N 1
ATOM 1360 C CA . GLY A 1 163 ? 5.601 2.024 -6.796 1.00 87.38 163 GLY A CA 1
ATOM 1361 C C . GLY A 1 163 ? 6.018 3.133 -7.760 1.00 87.38 163 GLY A C 1
ATOM 1362 O O . GLY A 1 163 ? 5.570 3.176 -8.902 1.00 87.38 163 GLY A O 1
ATOM 1363 N N . VAL A 1 164 ? 6.986 3.955 -7.346 1.00 86.25 164 VAL A N 1
ATOM 1364 C CA . VAL A 1 164 ? 7.565 5.009 -8.196 1.00 86.25 164 VAL A CA 1
ATOM 1365 C C . VAL A 1 164 ? 8.235 4.444 -9.448 1.00 86.25 164 VAL A C 1
ATOM 1367 O O . VAL A 1 164 ? 8.073 5.015 -10.523 1.00 86.25 164 VAL A O 1
ATOM 1370 N N . ALA A 1 165 ? 8.989 3.345 -9.332 1.00 86.00 165 ALA A N 1
ATOM 1371 C CA . ALA A 1 165 ? 9.593 2.697 -10.493 1.00 86.00 165 ALA A CA 1
ATOM 1372 C C . ALA A 1 165 ? 8.525 2.158 -11.455 1.00 86.00 165 ALA A C 1
ATOM 1374 O O . ALA A 1 165 ? 8.650 2.336 -12.661 1.00 86.00 165 ALA A O 1
ATOM 1375 N N . LEU A 1 166 ? 7.460 1.549 -10.936 1.00 87.94 166 LEU A N 1
ATOM 1376 C CA . LEU A 1 166 ? 6.384 1.004 -11.753 1.00 87.94 166 LEU A CA 1
ATOM 1377 C C . LEU A 1 166 ? 5.623 2.119 -12.495 1.00 87.94 166 LEU A C 1
ATOM 1379 O O . LEU A 1 166 ? 5.415 2.016 -13.702 1.00 87.94 166 LEU A O 1
ATOM 1383 N N . GLU A 1 167 ? 5.296 3.219 -11.810 1.00 86.94 167 GLU A N 1
ATOM 1384 C CA . GLU A 1 167 ? 4.623 4.385 -12.406 1.00 86.94 167 GLU A CA 1
ATOM 1385 C C . GLU A 1 167 ? 5.496 5.125 -13.433 1.00 86.94 167 GLU A C 1
ATOM 1387 O O . GLU A 1 167 ? 4.966 5.669 -14.397 1.00 86.94 167 GLU A O 1
ATOM 1392 N N . ARG A 1 168 ? 6.824 5.159 -13.242 1.00 84.00 168 ARG A N 1
ATOM 1393 C CA . ARG A 1 168 ? 7.758 5.838 -14.160 1.00 84.00 168 ARG A CA 1
ATOM 1394 C C . ARG A 1 168 ? 8.192 5.003 -15.356 1.00 84.00 168 ARG A C 1
ATOM 1396 O O . ARG A 1 168 ? 8.483 5.592 -16.381 1.00 84.00 168 ARG A O 1
ATOM 1403 N N . TRP A 1 169 ? 8.336 3.688 -15.207 1.00 81.38 169 TRP A N 1
ATOM 1404 C CA . TRP A 1 169 ? 8.979 2.852 -16.228 1.00 81.38 169 TRP A CA 1
ATOM 1405 C C . TRP A 1 169 ? 7.995 1.928 -16.940 1.00 81.38 169 TRP A C 1
ATOM 1407 O O . TRP A 1 169 ? 8.015 1.847 -18.161 1.00 81.38 169 TRP A O 1
ATOM 1417 N N . SER A 1 170 ? 7.116 1.242 -16.204 1.00 77.19 170 SER A N 1
ATOM 1418 C CA . SER A 1 170 ? 6.120 0.350 -16.822 1.00 77.19 170 SER A CA 1
ATOM 1419 C C . SER A 1 170 ? 4.918 1.133 -17.342 1.00 77.19 170 SER A C 1
ATOM 1421 O O . SER A 1 170 ? 4.403 0.855 -18.426 1.00 77.19 170 SER A O 1
ATOM 1423 N N . PHE A 1 171 ? 4.482 2.137 -16.583 1.00 76.38 171 PHE A N 1
ATOM 1424 C CA . PHE A 1 171 ? 3.318 2.966 -16.895 1.00 76.38 171 PHE A CA 1
ATOM 1425 C C . PHE A 1 171 ? 3.696 4.385 -17.328 1.00 76.38 171 PHE A C 1
ATOM 1427 O O . PHE A 1 171 ? 2.915 5.318 -17.115 1.00 76.38 171 PHE A O 1
ATOM 1434 N N . ASP A 1 172 ? 4.875 4.551 -17.942 1.00 70.88 172 ASP A N 1
ATOM 1435 C CA . ASP A 1 172 ? 5.264 5.848 -18.492 1.00 70.88 172 ASP A CA 1
ATOM 1436 C C . ASP A 1 172 ? 4.225 6.301 -19.522 1.00 70.88 172 ASP A C 1
ATOM 1438 O O . ASP A 1 172 ? 3.742 5.497 -20.322 1.00 70.88 172 ASP A O 1
ATOM 1442 N N . GLU A 1 173 ? 3.778 7.550 -19.394 1.00 69.81 173 GLU A N 1
ATOM 1443 C CA . GLU A 1 173 ? 2.655 8.141 -20.149 1.00 69.81 173 GLU A CA 1
ATOM 1444 C C . GLU A 1 173 ? 1.294 7.407 -20.040 1.00 69.81 173 GLU A C 1
ATOM 1446 O O . GLU A 1 173 ? 0.277 7.873 -20.553 1.00 69.81 173 GLU A O 1
ATOM 1451 N N . ARG A 1 174 ? 1.224 6.310 -19.277 1.00 79.00 174 ARG A N 1
ATOM 1452 C CA . ARG A 1 174 ? 0.031 5.491 -19.008 1.00 79.00 174 ARG A CA 1
ATOM 1453 C C . ARG A 1 174 ? -0.318 5.486 -17.526 1.00 79.00 174 ARG A C 1
ATOM 1455 O O . ARG A 1 174 ? -0.726 4.478 -16.955 1.00 79.00 174 ARG A O 1
ATOM 1462 N N . THR A 1 175 ? -0.195 6.641 -16.875 1.00 83.12 175 THR A N 1
ATOM 1463 C CA . THR A 1 175 ? -0.494 6.786 -15.441 1.00 83.12 175 THR A CA 1
ATOM 1464 C C . THR A 1 175 ? -1.940 6.381 -15.101 1.00 83.12 175 THR A C 1
ATOM 1466 O O . THR A 1 175 ? -2.200 5.897 -14.003 1.00 83.12 175 THR A O 1
ATOM 1469 N N . ALA A 1 176 ? -2.873 6.493 -16.054 1.00 84.81 176 ALA A N 1
ATOM 1470 C CA . ALA A 1 176 ? -4.234 5.967 -15.921 1.00 84.81 176 ALA A CA 1
ATOM 1471 C C . ALA A 1 176 ? -4.274 4.444 -15.704 1.00 84.81 176 ALA A C 1
ATOM 1473 O O . ALA A 1 176 ? -5.031 3.979 -14.856 1.00 84.81 176 ALA A O 1
ATOM 1474 N N . ASP A 1 177 ? -3.418 3.683 -16.385 1.00 86.44 177 ASP A N 1
ATOM 1475 C CA . ASP A 1 177 ? -3.331 2.228 -16.233 1.00 86.44 177 ASP A CA 1
ATOM 1476 C C . ASP A 1 177 ? -2.762 1.854 -14.854 1.00 86.44 177 ASP A C 1
ATOM 1478 O O . ASP A 1 177 ? -3.231 0.907 -14.225 1.00 86.44 177 ASP A O 1
ATOM 1482 N N . TYR A 1 178 ? -1.819 2.643 -14.323 1.00 90.00 178 TYR A N 1
ATOM 1483 C CA . TYR A 1 178 ? -1.316 2.464 -12.955 1.00 90.00 178 TYR A CA 1
ATOM 1484 C C . TYR A 1 178 ? -2.404 2.722 -11.901 1.00 90.00 178 TYR A C 1
ATOM 1486 O O . TYR A 1 178 ? -2.568 1.942 -10.963 1.00 90.00 178 TYR A O 1
ATOM 1494 N N . VAL A 1 179 ? -3.196 3.788 -12.061 1.00 91.00 179 VAL A N 1
ATOM 1495 C CA . VAL A 1 179 ? -4.346 4.058 -11.178 1.00 91.00 179 VAL A CA 1
ATOM 1496 C C . VAL A 1 179 ? -5.380 2.941 -11.285 1.00 91.00 179 VAL A C 1
ATOM 1498 O O . VAL A 1 179 ? -5.907 2.489 -10.269 1.00 91.00 179 VAL A O 1
ATOM 1501 N N . TRP A 1 180 ? -5.640 2.457 -12.498 1.00 90.75 180 TRP A N 1
ATOM 1502 C CA . TRP A 1 180 ? -6.560 1.352 -12.727 1.00 90.75 180 TRP A CA 1
ATOM 1503 C C . TRP A 1 180 ? -6.082 0.051 -12.086 1.00 90.75 180 TRP A C 1
ATOM 1505 O O . TRP A 1 180 ? -6.882 -0.640 -11.459 1.00 90.75 180 TRP A O 1
ATOM 1515 N N . MET A 1 181 ? -4.781 -0.239 -12.136 1.00 93.94 181 MET A N 1
ATOM 1516 C CA . MET A 1 181 ? -4.175 -1.349 -11.403 1.00 93.94 181 MET A CA 1
ATOM 1517 C C . MET A 1 181 ? -4.450 -1.247 -9.896 1.00 93.94 181 MET A C 1
ATOM 1519 O O . MET A 1 181 ? -4.855 -2.234 -9.283 1.00 93.94 181 MET A O 1
ATOM 1523 N N . LEU A 1 182 ? -4.271 -0.065 -9.294 1.00 94.38 182 LEU A N 1
ATOM 1524 C CA . LEU A 1 182 ? -4.548 0.146 -7.867 1.00 94.38 182 LEU A CA 1
ATOM 1525 C C . LEU A 1 182 ? -6.037 -0.019 -7.537 1.00 94.38 182 LEU A C 1
ATOM 1527 O O . LEU A 1 182 ? -6.370 -0.636 -6.527 1.00 94.38 182 LEU A O 1
ATOM 1531 N N . ILE A 1 183 ? -6.932 0.486 -8.392 1.00 94.25 183 ILE A N 1
ATOM 1532 C CA . ILE A 1 183 ? -8.386 0.335 -8.228 1.00 94.25 183 ILE A CA 1
ATOM 1533 C C . ILE A 1 183 ? -8.788 -1.135 -8.341 1.00 94.25 183 ILE A C 1
ATOM 1535 O O . ILE A 1 183 ? -9.504 -1.640 -7.480 1.00 94.25 183 ILE A O 1
ATOM 1539 N N . PHE A 1 184 ? -8.307 -1.843 -9.362 1.00 94.88 184 PHE A N 1
ATOM 1540 C CA . PHE A 1 184 ? -8.557 -3.271 -9.535 1.00 94.88 184 PHE A CA 1
ATOM 1541 C C . PHE A 1 184 ? -8.036 -4.078 -8.337 1.00 94.88 184 PHE A C 1
ATOM 1543 O O . PHE A 1 184 ? -8.724 -4.959 -7.818 1.00 94.88 184 PHE A O 1
ATOM 1550 N N . GLY A 1 185 ? -6.846 -3.734 -7.848 1.00 95.25 185 GLY A N 1
ATOM 1551 C CA . GLY A 1 185 ? -6.277 -4.284 -6.624 1.00 95.25 185 GLY A CA 1
ATOM 1552 C C . GLY A 1 185 ? -7.168 -4.079 -5.408 1.00 95.25 185 GLY A C 1
ATOM 1553 O O . GLY A 1 185 ? -7.520 -5.034 -4.722 1.00 95.25 185 GLY A O 1
ATOM 1554 N N . ALA A 1 186 ? -7.598 -2.842 -5.174 1.00 96.00 186 ALA A N 1
ATOM 1555 C CA . ALA A 1 186 ? -8.500 -2.511 -4.080 1.00 96.00 186 ALA A CA 1
ATOM 1556 C C . ALA A 1 186 ? -9.837 -3.266 -4.191 1.00 96.00 186 ALA A C 1
ATOM 1558 O O . ALA A 1 186 ? -10.292 -3.855 -3.214 1.00 96.00 186 ALA A O 1
ATOM 1559 N N . LEU A 1 187 ? -10.442 -3.317 -5.381 1.00 95.88 187 LEU A N 1
ATOM 1560 C CA . LEU A 1 187 ? -11.700 -4.031 -5.613 1.00 95.88 187 LEU A CA 1
ATOM 1561 C C . LEU A 1 187 ? -11.554 -5.540 -5.399 1.00 95.88 187 LEU A C 1
ATOM 1563 O O . LEU A 1 187 ? -12.378 -6.135 -4.711 1.00 95.88 187 LEU A O 1
ATOM 1567 N N . SER A 1 188 ? -10.501 -6.160 -5.933 1.00 95.00 188 SER A N 1
ATOM 1568 C CA . SER A 1 188 ? -10.247 -7.594 -5.736 1.00 95.00 188 SER A CA 1
ATOM 1569 C C . SER A 1 188 ? -10.003 -7.937 -4.263 1.00 95.00 188 SER A C 1
ATOM 1571 O O . SER A 1 188 ? -10.537 -8.931 -3.771 1.00 95.00 188 SER A O 1
ATOM 1573 N N . LEU A 1 189 ? -9.289 -7.081 -3.525 1.00 96.12 189 LEU A N 1
ATOM 1574 C CA . LEU A 1 189 ? -9.110 -7.204 -2.077 1.00 96.12 189 LEU A CA 1
ATOM 1575 C C . LEU A 1 189 ? -10.433 -7.066 -1.314 1.00 96.12 189 LEU A C 1
ATOM 1577 O O . LEU A 1 189 ? -10.704 -7.886 -0.438 1.00 96.12 189 LEU A O 1
ATOM 1581 N N . LEU A 1 190 ? -11.291 -6.107 -1.679 1.00 95.19 190 LEU A N 1
ATOM 1582 C CA . LEU A 1 190 ? -12.634 -5.981 -1.103 1.00 95.19 190 LEU A CA 1
ATOM 1583 C C . LEU A 1 190 ? -13.511 -7.199 -1.414 1.00 95.19 190 LEU A C 1
ATOM 1585 O O . LEU A 1 190 ? -14.267 -7.627 -0.552 1.00 95.19 190 LEU A O 1
ATOM 1589 N N . VAL A 1 191 ? -13.423 -7.789 -2.606 1.00 94.31 191 VAL A N 1
ATOM 1590 C CA . VAL A 1 191 ? -14.163 -9.023 -2.921 1.00 94.31 191 VAL A CA 1
ATOM 1591 C C . VAL A 1 191 ? -13.651 -10.182 -2.067 1.00 94.31 191 VAL A C 1
ATOM 1593 O O . VAL A 1 191 ? -14.447 -10.893 -1.457 1.00 94.31 191 VAL A O 1
ATOM 1596 N N . MET A 1 192 ? -12.329 -10.338 -1.944 1.00 93.81 192 MET A N 1
ATOM 1597 C CA . MET A 1 192 ? -11.738 -11.359 -1.076 1.00 93.81 192 MET A CA 1
ATOM 1598 C C . MET A 1 192 ? -12.136 -11.166 0.394 1.00 93.81 192 MET A C 1
ATOM 1600 O O . MET A 1 192 ? -12.408 -12.151 1.077 1.00 93.81 192 MET A O 1
ATOM 1604 N N . ALA A 1 193 ? -12.244 -9.926 0.883 1.00 92.94 193 ALA A N 1
ATOM 1605 C CA . ALA A 1 193 ? -12.629 -9.655 2.269 1.00 92.94 193 ALA A CA 1
ATOM 1606 C C . ALA A 1 193 ? -14.083 -10.018 2.609 1.00 92.94 193 ALA A C 1
ATOM 1608 O O . ALA A 1 193 ? -14.406 -10.087 3.795 1.00 92.94 193 ALA A O 1
ATOM 1609 N N . VAL A 1 194 ? -14.950 -10.262 1.619 1.00 91.62 194 VAL A N 1
ATOM 1610 C CA . VAL A 1 194 ? -16.311 -10.774 1.865 1.00 91.62 194 VAL A CA 1
ATOM 1611 C C . VAL A 1 194 ? -16.256 -12.168 2.497 1.00 91.62 194 VAL A C 1
ATOM 1613 O O . VAL A 1 194 ? -17.109 -12.512 3.313 1.00 91.62 194 VAL A O 1
ATOM 1616 N N . VAL A 1 195 ? -15.230 -12.962 2.171 1.00 92.19 195 VAL A N 1
ATOM 1617 C CA . VAL A 1 195 ? -15.020 -14.283 2.769 1.00 92.19 195 VAL A CA 1
ATOM 1618 C C . VAL A 1 195 ? -14.496 -14.110 4.203 1.00 92.19 195 VAL A C 1
ATOM 1620 O O . VAL A 1 195 ? -13.397 -13.575 4.376 1.00 92.19 195 VAL A O 1
ATOM 1623 N N . PRO A 1 196 ? -15.196 -14.611 5.244 1.00 88.06 196 PRO A N 1
ATOM 1624 C CA . PRO A 1 196 ? -14.829 -14.364 6.644 1.00 88.06 196 PRO A CA 1
ATOM 1625 C C . PRO A 1 196 ? -13.391 -14.759 7.009 1.00 88.06 196 PRO A C 1
ATOM 1627 O O . PRO A 1 196 ? -12.746 -14.093 7.815 1.00 88.06 196 PRO A O 1
ATOM 1630 N N . TYR A 1 197 ? -12.859 -15.815 6.388 1.00 90.38 197 TYR A N 1
ATOM 1631 C CA . TYR A 1 197 ? -11.488 -16.279 6.618 1.00 90.38 197 TYR A CA 1
ATOM 1632 C C . TYR A 1 197 ? -10.423 -15.318 6.055 1.00 90.38 197 TYR A C 1
ATOM 1634 O O . TYR A 1 197 ? -9.374 -15.093 6.669 1.00 90.38 197 TYR A O 1
ATOM 1642 N N . LEU A 1 198 ? -10.706 -14.711 4.900 1.00 90.38 198 LEU A N 1
ATOM 1643 C CA . LEU A 1 198 ? -9.810 -13.774 4.217 1.00 90.38 198 LEU A CA 1
ATOM 1644 C C . LEU A 1 198 ? -10.007 -12.328 4.686 1.00 90.38 198 LEU A C 1
ATOM 1646 O O . LEU A 1 198 ? -9.180 -11.463 4.393 1.00 90.38 198 LEU A O 1
ATOM 1650 N N . TRP A 1 199 ? -11.056 -12.065 5.463 1.00 92.25 199 TRP A N 1
ATOM 1651 C CA . TRP A 1 199 ? -11.340 -10.745 5.997 1.00 92.25 199 TRP A CA 1
ATOM 1652 C C . TRP A 1 199 ? -10.177 -10.198 6.841 1.00 92.25 199 TRP A C 1
ATOM 1654 O O . TRP A 1 199 ? -9.574 -10.882 7.680 1.00 92.25 199 TRP A O 1
ATOM 1664 N N . SER A 1 200 ? -9.856 -8.926 6.611 1.00 89.38 200 SER A N 1
ATOM 1665 C CA . SER A 1 200 ? -8.886 -8.144 7.373 1.00 89.38 200 SER A CA 1
ATOM 1666 C C . SER A 1 200 ? -9.441 -6.741 7.584 1.00 89.38 200 SER A C 1
ATOM 1668 O O . SER A 1 200 ? -10.062 -6.172 6.691 1.00 89.38 200 SER A O 1
ATOM 1670 N N . ARG A 1 201 ? -9.183 -6.162 8.761 1.00 91.06 201 ARG A N 1
ATOM 1671 C CA . ARG A 1 201 ? -9.638 -4.806 9.125 1.00 91.06 201 ARG A CA 1
ATOM 1672 C C . ARG A 1 201 ? -9.019 -3.727 8.236 1.00 91.06 201 ARG A C 1
ATOM 1674 O O . ARG A 1 201 ? -9.657 -2.716 7.961 1.00 91.06 201 ARG A O 1
ATOM 1681 N N . PHE A 1 202 ? -7.772 -3.951 7.829 1.00 93.75 202 PHE A N 1
ATOM 1682 C CA . PHE A 1 202 ? -6.976 -3.041 7.017 1.00 93.75 202 PHE A CA 1
ATOM 1683 C C . PHE A 1 202 ? -6.332 -3.820 5.881 1.00 93.75 202 PHE A C 1
ATOM 1685 O O . PHE A 1 202 ? -5.769 -4.897 6.108 1.00 93.75 202 PHE A O 1
ATOM 1692 N N . MET A 1 203 ? -6.418 -3.266 4.674 1.00 94.38 203 MET A N 1
ATOM 1693 C CA . MET A 1 203 ? -5.899 -3.888 3.454 1.00 94.38 203 MET A CA 1
ATOM 1694 C C . MET A 1 203 ? -4.827 -3.041 2.767 1.00 94.38 203 MET A C 1
ATOM 1696 O O . MET A 1 203 ? -4.336 -3.417 1.706 1.00 94.38 203 MET A O 1
ATOM 1700 N N . GLY A 1 204 ? -4.399 -1.935 3.385 1.00 93.88 204 GLY A N 1
ATOM 1701 C CA . GLY A 1 204 ? -3.313 -1.112 2.852 1.00 93.88 204 GLY A CA 1
ATOM 1702 C C . GLY A 1 204 ? -2.007 -1.889 2.679 1.00 93.88 204 GLY A C 1
ATOM 1703 O O . GLY A 1 204 ? -1.371 -1.799 1.636 1.00 93.88 204 GLY A O 1
ATOM 1704 N N . ALA A 1 205 ? -1.656 -2.743 3.646 1.00 93.75 205 ALA A N 1
ATOM 1705 C CA . ALA A 1 205 ? -0.503 -3.638 3.528 1.00 93.75 205 ALA A CA 1
ATOM 1706 C C . ALA A 1 205 ? -0.597 -4.558 2.296 1.00 93.75 205 ALA A C 1
ATOM 1708 O O . ALA A 1 205 ? 0.369 -4.684 1.551 1.00 93.75 205 ALA A O 1
ATOM 1709 N N . SER A 1 206 ? -1.777 -5.130 2.042 1.00 96.44 206 SER A N 1
ATOM 1710 C CA . SER A 1 206 ? -2.030 -5.978 0.874 1.00 96.44 206 SER A CA 1
ATOM 1711 C C 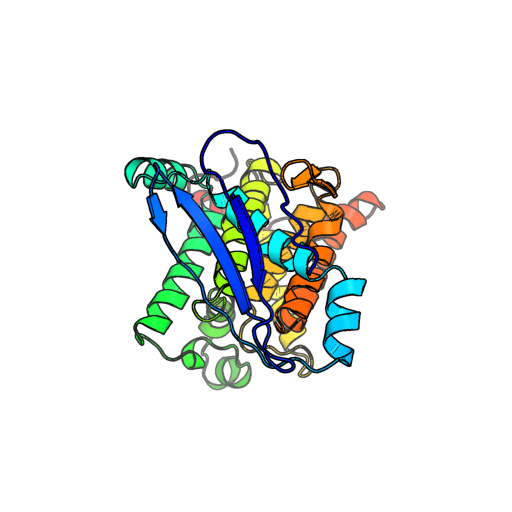. SER A 1 206 ? -1.911 -5.217 -0.438 1.00 96.44 206 SER A C 1
ATOM 1713 O O . SER A 1 206 ? -1.328 -5.730 -1.388 1.00 96.44 206 SER A O 1
ATOM 1715 N N . LEU A 1 207 ? -2.412 -3.982 -0.495 1.00 96.50 207 LEU A N 1
ATOM 1716 C CA . LEU A 1 207 ? -2.298 -3.153 -1.692 1.00 96.50 207 LEU A CA 1
ATOM 1717 C C . LEU A 1 207 ? -0.837 -2.779 -1.986 1.00 96.50 207 LEU A C 1
ATOM 1719 O O . LEU A 1 207 ? -0.390 -2.865 -3.128 1.00 96.50 207 LEU A O 1
ATOM 1723 N N . VAL A 1 208 ? -0.059 -2.441 -0.954 1.00 95.56 208 VAL A N 1
ATOM 1724 C CA . VAL A 1 208 ? 1.389 -2.211 -1.089 1.00 95.56 208 VAL A CA 1
ATOM 1725 C C . VAL A 1 208 ? 2.099 -3.467 -1.590 1.00 95.56 208 VAL A C 1
ATOM 1727 O O . VAL A 1 208 ? 2.944 -3.391 -2.484 1.00 95.56 208 VAL A O 1
ATOM 1730 N N . PHE A 1 209 ? 1.735 -4.631 -1.056 1.00 95.12 209 PHE A N 1
ATOM 1731 C CA . PHE A 1 209 ? 2.344 -5.889 -1.466 1.00 95.12 209 PHE A CA 1
ATOM 1732 C C . PHE A 1 209 ? 1.964 -6.302 -2.890 1.00 95.12 209 PHE A C 1
ATOM 1734 O O . PHE A 1 209 ? 2.782 -6.870 -3.609 1.00 95.12 209 PHE A O 1
ATOM 1741 N N . MET A 1 210 ? 0.764 -5.939 -3.342 1.00 96.50 210 MET A N 1
ATOM 1742 C CA . MET A 1 210 ? 0.372 -6.065 -4.741 1.00 96.50 210 MET A CA 1
ATOM 1743 C C . MET A 1 210 ? 1.277 -5.236 -5.663 1.00 96.50 210 MET A C 1
ATOM 1745 O O . MET A 1 210 ? 1.771 -5.776 -6.651 1.00 96.50 210 MET A O 1
ATOM 1749 N N . ILE A 1 211 ? 1.531 -3.958 -5.346 1.00 94.62 211 ILE A N 1
ATOM 1750 C CA . ILE A 1 211 ? 2.452 -3.106 -6.130 1.00 94.62 211 ILE A CA 1
ATOM 1751 C C . ILE A 1 211 ? 3.826 -3.774 -6.220 1.00 94.62 211 ILE A C 1
ATOM 1753 O O . ILE A 1 211 ? 4.424 -3.862 -7.294 1.00 94.62 211 ILE A O 1
ATOM 1757 N N . PHE A 1 212 ? 4.312 -4.273 -5.086 1.00 93.44 212 PHE A N 1
ATOM 1758 C CA . PHE A 1 212 ? 5.606 -4.933 -5.007 1.00 93.44 212 PHE A CA 1
ATOM 1759 C C . PHE A 1 212 ? 5.670 -6.216 -5.838 1.00 93.44 212 PHE A C 1
ATOM 1761 O O . PHE A 1 212 ? 6.644 -6.448 -6.557 1.00 93.44 212 PHE A O 1
ATOM 1768 N N . TYR A 1 213 ? 4.610 -7.021 -5.784 1.00 94.94 213 TYR A N 1
ATOM 1769 C CA . TYR A 1 213 ? 4.478 -8.229 -6.581 1.00 94.94 213 TYR A CA 1
ATOM 1770 C C . TYR A 1 213 ? 4.496 -7.921 -8.079 1.00 94.94 213 TYR A C 1
ATOM 1772 O O . TYR A 1 213 ? 5.286 -8.516 -8.812 1.00 94.94 213 TYR A O 1
ATOM 1780 N N . VAL A 1 214 ? 3.664 -6.976 -8.533 1.00 94.31 214 VAL A N 1
ATOM 1781 C CA . VAL A 1 214 ? 3.594 -6.593 -9.952 1.00 94.31 214 VAL A CA 1
ATOM 1782 C C . VAL A 1 214 ? 4.948 -6.077 -10.430 1.00 94.31 214 VAL A C 1
ATOM 1784 O O . VAL A 1 214 ? 5.422 -6.516 -11.473 1.00 94.31 214 VAL A O 1
ATOM 1787 N N . TRP A 1 215 ? 5.636 -5.252 -9.634 1.00 92.50 215 TRP A N 1
ATOM 1788 C CA . TRP A 1 215 ? 6.994 -4.810 -9.961 1.00 92.50 215 TRP A CA 1
ATOM 1789 C C . TRP A 1 215 ? 7.960 -5.985 -10.187 1.00 92.50 215 TRP A C 1
ATOM 1791 O O . TRP A 1 215 ? 8.697 -5.996 -11.173 1.00 92.50 215 TRP A O 1
ATOM 1801 N N . GLY A 1 216 ? 7.929 -7.008 -9.324 1.00 89.12 216 GLY A N 1
ATOM 1802 C CA . GLY A 1 216 ? 8.774 -8.199 -9.476 1.00 89.12 216 GLY A CA 1
ATOM 1803 C C . GLY A 1 216 ? 8.470 -9.011 -10.742 1.00 89.12 216 GLY A C 1
ATOM 1804 O O . GLY A 1 216 ? 9.353 -9.698 -11.261 1.00 89.12 216 GLY A O 1
ATOM 1805 N N . ARG A 1 217 ? 7.238 -8.922 -11.258 1.00 91.25 217 ARG A N 1
ATOM 1806 C CA . ARG A 1 217 ? 6.804 -9.571 -12.505 1.00 91.25 217 ARG A CA 1
ATOM 1807 C C . ARG A 1 217 ? 7.137 -8.762 -13.755 1.00 91.25 217 ARG A C 1
ATOM 1809 O O . ARG A 1 217 ? 7.460 -9.371 -14.768 1.00 91.25 217 ARG A O 1
ATOM 1816 N N . GLU A 1 218 ? 7.083 -7.438 -13.673 1.00 88.31 218 GLU A N 1
ATOM 1817 C CA . GLU A 1 218 ? 7.439 -6.517 -14.762 1.00 88.31 218 GLU A CA 1
ATOM 1818 C C . GLU A 1 218 ? 8.954 -6.452 -14.989 1.00 88.31 218 GLU A C 1
ATOM 1820 O O . GLU A 1 218 ? 9.420 -6.429 -16.126 1.00 88.31 218 GLU A O 1
ATOM 1825 N N . PHE A 1 219 ? 9.743 -6.511 -13.912 1.00 87.06 219 PHE A N 1
ATOM 1826 C CA . PHE A 1 219 ? 11.206 -6.452 -13.970 1.00 87.06 219 PHE A CA 1
ATOM 1827 C C . PHE A 1 219 ? 11.863 -7.742 -13.444 1.00 87.06 219 PHE A C 1
ATOM 1829 O O . PHE A 1 219 ? 12.666 -7.696 -12.505 1.00 87.06 219 PHE A O 1
ATOM 1836 N N . PRO A 1 220 ? 11.590 -8.921 -14.042 1.00 87.12 220 PRO A N 1
ATOM 1837 C CA . PRO A 1 220 ? 12.027 -10.202 -13.489 1.00 87.12 220 PRO A CA 1
ATOM 1838 C C . PRO A 1 220 ? 13.550 -10.362 -13.511 1.00 87.12 220 PRO A C 1
ATOM 1840 O O . PRO A 1 220 ? 14.108 -11.008 -12.629 1.00 87.12 220 PRO A O 1
ATOM 1843 N N . ASN A 1 221 ? 14.230 -9.747 -14.484 1.00 84.88 221 ASN A N 1
ATOM 1844 C CA . ASN A 1 221 ? 15.684 -9.811 -14.647 1.00 84.88 221 ASN A CA 1
ATOM 1845 C C . ASN A 1 221 ? 16.435 -8.668 -13.949 1.00 84.88 221 ASN A C 1
ATOM 1847 O O . ASN A 1 221 ? 17.666 -8.654 -13.986 1.00 84.88 221 ASN A O 1
ATOM 1851 N N . ALA A 1 222 ? 15.731 -7.723 -13.313 1.00 79.81 222 ALA A N 1
ATOM 1852 C CA . ALA A 1 222 ? 16.389 -6.661 -12.562 1.00 79.81 222 ALA A CA 1
ATOM 1853 C C . ALA A 1 222 ? 17.214 -7.275 -11.429 1.00 79.81 222 ALA A C 1
ATOM 1855 O O . ALA A 1 222 ? 16.692 -8.035 -10.612 1.00 79.81 222 ALA A O 1
ATOM 1856 N N . GLN A 1 223 ? 18.507 -6.962 -11.397 1.00 75.69 223 GLN A N 1
ATOM 1857 C CA . GLN A 1 223 ? 19.400 -7.443 -10.354 1.00 75.69 223 GLN A CA 1
ATOM 1858 C C . GLN A 1 223 ? 19.367 -6.478 -9.179 1.00 75.69 223 GLN A C 1
ATOM 1860 O O . GLN A 1 223 ? 19.773 -5.319 -9.289 1.00 75.69 223 GLN A O 1
ATOM 1865 N N . ILE A 1 224 ? 18.883 -6.961 -8.040 1.00 71.69 224 ILE A N 1
ATOM 1866 C CA . ILE A 1 224 ? 19.022 -6.252 -6.776 1.00 71.69 224 ILE A CA 1
ATOM 1867 C C . ILE A 1 224 ? 20.295 -6.763 -6.121 1.00 71.69 224 ILE A C 1
ATOM 1869 O O . ILE A 1 224 ? 20.348 -7.881 -5.609 1.00 71.69 224 ILE A O 1
ATOM 1873 N N . ASN A 1 225 ? 21.328 -5.929 -6.198 1.00 65.12 225 ASN A N 1
ATOM 1874 C CA . ASN A 1 225 ? 22.640 -6.214 -5.645 1.00 65.12 225 ASN A CA 1
ATOM 1875 C C . ASN A 1 225 ? 22.688 -5.791 -4.177 1.00 65.12 225 ASN A C 1
ATOM 1877 O O . ASN A 1 225 ? 22.497 -4.616 -3.859 1.00 65.12 225 ASN A O 1
ATOM 1881 N N . PHE A 1 226 ? 23.001 -6.740 -3.300 1.00 62.12 226 PHE A N 1
ATOM 1882 C CA . PHE A 1 226 ? 23.241 -6.493 -1.879 1.00 62.12 226 PHE A CA 1
ATOM 1883 C C . PHE A 1 226 ? 24.722 -6.218 -1.679 1.00 62.12 226 PHE A C 1
ATOM 1885 O O . PHE A 1 226 ? 25.477 -7.128 -1.351 1.00 62.12 226 PHE A O 1
ATOM 1892 N N . HIS A 1 227 ? 25.147 -4.994 -2.016 1.00 52.66 227 HIS A N 1
ATOM 1893 C CA . HIS A 1 227 ? 26.510 -4.487 -1.795 1.00 52.66 227 HIS A CA 1
ATOM 1894 C C . HIS A 1 227 ? 27.648 -5.480 -2.147 1.00 52.66 227 HIS A C 1
ATOM 1896 O O . HIS A 1 227 ? 28.687 -5.503 -1.498 1.00 52.66 227 HIS A O 1
ATOM 1902 N N . GLY A 1 228 ? 27.464 -6.300 -3.192 1.00 52.84 228 GLY A N 1
ATOM 1903 C CA . GLY A 1 228 ? 28.463 -7.261 -3.683 1.00 52.84 228 GLY A CA 1
ATOM 1904 C C . GLY A 1 228 ? 28.466 -8.646 -3.019 1.00 52.84 228 GLY A C 1
ATOM 1905 O O . GLY A 1 228 ? 29.276 -9.480 -3.408 1.00 52.84 228 GLY A O 1
ATOM 1906 N N . LEU A 1 229 ? 27.574 -8.923 -2.062 1.00 52.81 229 LEU A N 1
ATOM 1907 C CA . LEU A 1 229 ? 27.497 -10.222 -1.378 1.00 52.81 229 LEU A CA 1
ATOM 1908 C C . LEU A 1 229 ? 26.630 -11.236 -2.129 1.00 52.81 229 LEU A C 1
ATOM 1910 O O . LEU A 1 229 ? 27.046 -12.373 -2.338 1.00 52.81 229 LEU A O 1
ATOM 1914 N N . VAL A 1 230 ? 25.417 -10.836 -2.517 1.00 62.81 230 VAL A N 1
ATOM 1915 C CA . VAL A 1 230 ? 24.466 -11.673 -3.263 1.00 62.81 230 VAL A CA 1
ATOM 1916 C C . VAL A 1 230 ? 23.640 -10.774 -4.182 1.00 62.81 230 VAL A C 1
ATOM 1918 O O . VAL A 1 230 ? 23.260 -9.668 -3.794 1.00 62.81 230 VAL A O 1
ATOM 1921 N N . SER A 1 231 ? 23.363 -11.226 -5.404 1.00 67.94 231 SER A N 1
ATOM 1922 C CA . SER A 1 231 ? 22.422 -10.576 -6.314 1.00 67.94 231 SER A CA 1
ATOM 1923 C C . SER A 1 231 ? 21.170 -11.435 -6.452 1.00 67.94 231 SER A C 1
ATOM 1925 O O . SER A 1 231 ? 21.241 -12.633 -6.729 1.00 67.94 231 SER A O 1
ATOM 1927 N N . PHE A 1 232 ? 20.003 -10.827 -6.239 1.00 75.94 232 PHE A N 1
ATOM 1928 C CA . PHE A 1 232 ? 18.725 -11.493 -6.476 1.00 75.94 232 PHE A CA 1
ATOM 1929 C C . PHE A 1 232 ? 18.043 -10.897 -7.696 1.00 75.94 232 PHE A C 1
ATOM 1931 O O . PHE A 1 232 ? 18.089 -9.691 -7.938 1.00 75.94 232 PHE A O 1
ATOM 1938 N N . LYS A 1 233 ? 17.372 -11.763 -8.451 1.00 81.38 233 LYS A N 1
ATOM 1939 C CA . LYS A 1 233 ? 16.472 -11.346 -9.521 1.00 81.38 233 LYS A CA 1
ATOM 1940 C C . LYS A 1 233 ? 15.195 -10.749 -8.926 1.00 81.38 233 LYS A C 1
ATOM 1942 O O . LYS A 1 233 ? 14.671 -11.286 -7.948 1.00 81.38 233 LYS A O 1
ATOM 1947 N N . GLY A 1 234 ? 14.674 -9.692 -9.549 1.00 81.75 234 GLY A N 1
ATOM 1948 C CA . GLY A 1 234 ? 13.445 -8.998 -9.146 1.00 81.75 234 GLY A CA 1
ATOM 1949 C C . GLY A 1 234 ? 12.256 -9.937 -8.930 1.00 81.75 234 GLY A C 1
ATOM 1950 O O . GLY A 1 234 ? 11.491 -9.760 -7.984 1.00 81.75 234 GLY A O 1
ATOM 1951 N N . PHE A 1 235 ? 12.185 -11.008 -9.724 1.00 86.81 235 PHE A N 1
ATOM 1952 C CA . PHE A 1 235 ? 11.175 -12.060 -9.609 1.00 86.81 235 PHE A CA 1
ATOM 1953 C C . PHE A 1 235 ? 11.080 -12.699 -8.209 1.00 86.81 235 PHE A C 1
ATOM 1955 O O . PHE A 1 235 ? 9.986 -13.040 -7.759 1.00 86.81 235 PHE A O 1
ATOM 1962 N N . TYR A 1 236 ? 12.203 -12.856 -7.501 1.00 85.19 236 TYR A N 1
ATOM 1963 C CA . TYR A 1 236 ? 12.233 -13.519 -6.192 1.00 85.19 236 TYR A CA 1
ATOM 1964 C C . TYR A 1 236 ? 11.928 -12.579 -5.021 1.00 85.19 236 TYR A C 1
ATOM 1966 O O . TYR A 1 236 ? 11.707 -13.052 -3.908 1.00 85.19 236 TYR A O 1
ATOM 1974 N N . LEU A 1 237 ? 11.889 -11.262 -5.239 1.00 85.44 237 LEU A N 1
ATOM 1975 C CA . LEU A 1 237 ? 11.753 -10.302 -4.143 1.00 85.44 237 LEU A CA 1
ATOM 1976 C C . LEU A 1 237 ? 10.466 -10.435 -3.324 1.00 85.44 237 LEU A C 1
ATOM 1978 O O . LEU A 1 237 ? 10.577 -10.376 -2.100 1.00 85.44 237 LEU A O 1
ATOM 1982 N N . PRO A 1 238 ? 9.271 -10.639 -3.920 1.00 88.19 238 PRO A N 1
ATOM 1983 C CA . PRO A 1 238 ? 8.054 -10.791 -3.126 1.00 88.19 238 PRO A CA 1
ATOM 1984 C C . PRO A 1 238 ? 8.139 -12.003 -2.192 1.00 88.19 238 PRO A C 1
ATOM 1986 O O . PRO A 1 238 ? 7.742 -11.928 -1.036 1.00 88.19 238 PRO A O 1
ATOM 1989 N N . TRP A 1 239 ? 8.744 -13.099 -2.653 1.00 88.62 239 TRP A N 1
ATOM 1990 C CA . TRP A 1 239 ? 8.939 -14.310 -1.853 1.00 88.62 239 TRP A CA 1
ATOM 1991 C C . TRP A 1 239 ? 9.957 -14.112 -0.730 1.00 88.62 239 TRP A C 1
ATOM 1993 O O . TRP A 1 239 ? 9.728 -14.550 0.396 1.00 88.62 239 TRP A O 1
ATOM 2003 N N . ILE A 1 240 ? 11.064 -13.421 -1.016 1.00 85.75 240 ILE A N 1
ATOM 2004 C CA . ILE A 1 240 ? 12.083 -13.110 -0.007 1.00 85.75 240 ILE A CA 1
ATOM 2005 C C . ILE A 1 240 ? 11.494 -12.198 1.071 1.00 85.75 240 ILE A C 1
ATOM 2007 O O . ILE A 1 240 ? 11.700 -12.442 2.257 1.00 85.75 240 ILE A O 1
ATOM 2011 N N . TYR A 1 241 ? 10.731 -11.176 0.685 1.00 85.88 241 TYR A N 1
ATOM 2012 C CA . TYR A 1 241 ? 10.092 -10.297 1.658 1.00 85.88 241 TYR A CA 1
ATOM 2013 C C . TYR A 1 241 ? 9.034 -11.030 2.487 1.00 85.88 241 TYR A C 1
ATOM 2015 O O . TYR A 1 241 ? 8.982 -10.832 3.694 1.00 85.88 241 TYR A O 1
ATOM 2023 N N . LEU A 1 242 ? 8.243 -11.922 1.881 1.00 87.94 242 LEU A N 1
ATOM 2024 C CA . LEU A 1 242 ? 7.293 -12.760 2.617 1.00 87.94 242 LEU A CA 1
ATOM 2025 C C . LEU A 1 242 ? 8.005 -13.606 3.688 1.00 87.94 242 LEU A C 1
ATOM 2027 O O . LEU A 1 242 ? 7.518 -13.735 4.810 1.00 87.94 242 LEU A O 1
ATOM 2031 N N . ALA A 1 243 ? 9.187 -14.142 3.366 1.00 85.31 243 ALA A N 1
ATOM 2032 C CA . ALA A 1 243 ? 10.022 -14.826 4.346 1.00 85.31 243 ALA A CA 1
ATOM 2033 C C . ALA A 1 243 ? 10.488 -13.862 5.448 1.00 85.31 243 ALA A C 1
ATOM 2035 O O . ALA A 1 243 ? 10.361 -14.193 6.621 1.00 85.31 243 ALA A O 1
ATOM 2036 N N . VAL A 1 244 ? 10.962 -12.660 5.104 1.00 81.12 244 VAL A N 1
ATOM 2037 C CA . VAL A 1 244 ? 11.350 -11.635 6.092 1.00 81.12 244 VAL A CA 1
ATOM 2038 C C . VAL A 1 244 ? 10.189 -11.289 7.029 1.00 81.12 244 VAL A C 1
ATOM 2040 O O . VAL A 1 244 ? 10.396 -11.247 8.239 1.00 81.12 244 VAL A O 1
ATOM 2043 N N . ASP A 1 245 ? 8.971 -11.110 6.519 1.00 84.38 245 ASP A N 1
ATOM 2044 C CA . ASP A 1 245 ? 7.807 -10.820 7.360 1.00 84.38 245 ASP A CA 1
ATOM 2045 C C . ASP A 1 245 ? 7.458 -11.997 8.284 1.00 84.38 245 ASP A C 1
ATOM 2047 O O . ASP A 1 245 ? 7.188 -11.773 9.467 1.00 84.38 245 ASP A O 1
ATOM 2051 N N . LEU A 1 246 ? 7.598 -13.245 7.823 1.00 86.62 246 LEU A N 1
ATOM 2052 C CA . LEU A 1 246 ? 7.465 -14.428 8.685 1.00 86.62 246 LEU A CA 1
ATOM 2053 C C . LEU A 1 246 ? 8.503 -14.411 9.814 1.00 86.62 246 LEU A C 1
ATOM 2055 O O . LEU A 1 246 ? 8.181 -14.686 10.970 1.00 86.62 246 LEU A O 1
ATOM 2059 N N . LEU A 1 247 ? 9.746 -14.068 9.479 1.00 82.38 247 LEU A N 1
ATOM 2060 C CA . LEU A 1 247 ? 10.863 -14.034 10.417 1.00 82.38 247 LEU A CA 1
ATOM 2061 C C . LEU A 1 247 ? 10.732 -12.928 11.468 1.00 82.38 247 LEU A C 1
ATOM 2063 O O . LEU A 1 247 ? 11.129 -13.116 12.618 1.00 82.38 247 LEU A O 1
ATOM 2067 N N . LEU A 1 248 ? 10.161 -11.789 11.082 1.00 78.75 248 LEU A N 1
ATOM 2068 C CA . LEU A 1 248 ? 9.862 -10.674 11.978 1.00 78.75 248 LEU A CA 1
ATOM 2069 C C . LEU A 1 248 ? 8.589 -10.908 12.811 1.00 78.75 248 LEU A C 1
ATOM 2071 O O . LEU A 1 248 ? 8.258 -10.077 13.656 1.00 78.75 248 LEU A O 1
ATOM 2075 N N . GLY A 1 249 ? 7.885 -12.026 12.599 1.00 83.19 249 GLY A N 1
ATOM 2076 C CA . GLY A 1 249 ? 6.626 -12.336 13.276 1.00 83.19 249 GLY A CA 1
ATOM 2077 C C . GLY A 1 249 ? 5.447 -11.486 12.793 1.00 83.19 249 GLY A C 1
ATOM 2078 O O . GLY A 1 249 ? 4.448 -11.363 13.503 1.00 83.19 249 GLY A O 1
ATOM 2079 N N . ASN A 1 250 ? 5.551 -10.883 11.605 1.00 86.62 250 ASN A N 1
ATOM 2080 C CA . ASN A 1 250 ? 4.460 -10.144 10.984 1.00 86.62 250 ASN A CA 1
ATOM 2081 C C . ASN A 1 250 ? 3.400 -11.122 10.440 1.00 86.62 250 ASN A C 1
ATOM 2083 O O . ASN A 1 250 ? 3.718 -12.231 10.003 1.00 86.62 250 ASN A O 1
ATOM 2087 N N . PRO A 1 251 ? 2.112 -10.734 10.439 1.00 90.38 251 PRO A N 1
ATOM 2088 C CA . PRO A 1 251 ? 1.074 -11.563 9.845 1.00 90.38 251 PRO A CA 1
ATOM 2089 C C . PRO A 1 251 ? 1.271 -11.642 8.327 1.00 90.38 251 PRO A C 1
ATOM 2091 O O . PRO A 1 251 ? 1.247 -10.614 7.664 1.00 90.38 251 PRO A O 1
ATOM 2094 N N . LEU A 1 252 ? 1.362 -12.858 7.780 1.00 92.81 252 LEU A N 1
ATOM 2095 C CA . LEU A 1 252 ? 1.562 -13.089 6.339 1.00 92.81 252 LEU A CA 1
ATOM 2096 C C . LEU A 1 252 ? 0.300 -12.924 5.490 1.00 92.81 252 LEU A C 1
ATOM 2098 O O . LEU A 1 252 ? 0.371 -12.780 4.272 1.00 92.81 252 LEU A O 1
ATOM 2102 N N . LYS A 1 253 ? -0.880 -12.988 6.117 1.00 93.81 253 LYS A N 1
ATOM 2103 C CA . LYS A 1 253 ? -2.164 -12.942 5.404 1.00 93.81 253 LYS A CA 1
ATOM 2104 C C . LYS A 1 253 ? -2.280 -11.721 4.476 1.00 93.81 253 LYS A C 1
ATOM 2106 O O . LYS A 1 253 ? -2.648 -11.919 3.320 1.00 93.81 253 LYS A O 1
ATOM 2111 N N . PRO A 1 254 ? -1.984 -10.482 4.919 1.00 93.50 254 PRO A N 1
ATOM 2112 C CA . PRO A 1 254 ? -2.068 -9.319 4.047 1.00 93.50 254 PRO A CA 1
ATOM 2113 C C . PRO A 1 254 ? -1.138 -9.421 2.837 1.00 93.50 254 PRO A C 1
ATOM 2115 O O . PRO A 1 254 ? -1.553 -9.062 1.737 1.00 93.50 254 PRO A O 1
ATOM 2118 N N . ASP A 1 255 ? 0.068 -9.948 3.018 1.00 94.19 255 ASP A N 1
ATOM 2119 C CA . ASP A 1 255 ? 1.058 -10.061 1.950 1.00 94.19 255 ASP A CA 1
ATOM 2120 C C . ASP A 1 255 ? 0.599 -11.082 0.906 1.00 94.19 255 ASP A C 1
ATOM 2122 O O . ASP A 1 255 ? 0.531 -10.775 -0.283 1.00 94.19 255 ASP A O 1
ATOM 2126 N N . ILE A 1 256 ? 0.153 -12.263 1.346 1.00 95.81 256 ILE A N 1
ATOM 2127 C CA . ILE A 1 256 ? -0.383 -13.305 0.458 1.00 95.81 256 ILE A CA 1
ATOM 2128 C C . ILE A 1 256 ? -1.583 -12.776 -0.339 1.00 95.81 256 ILE A C 1
ATOM 2130 O O . ILE A 1 256 ? -1.635 -12.955 -1.555 1.00 95.81 256 ILE A O 1
ATOM 2134 N N . LEU A 1 257 ? -2.521 -12.078 0.312 1.00 96.44 257 LEU A N 1
ATOM 2135 C CA . LEU A 1 257 ? -3.662 -11.457 -0.374 1.00 96.44 257 LEU A CA 1
ATOM 2136 C C . LEU A 1 257 ? -3.213 -10.442 -1.434 1.00 96.44 257 LEU A C 1
ATOM 2138 O O . LEU A 1 257 ? -3.779 -10.400 -2.525 1.00 96.44 257 LEU A O 1
ATOM 2142 N N . GLY A 1 258 ? -2.171 -9.661 -1.141 1.00 96.44 258 GLY A N 1
ATOM 2143 C CA . GLY A 1 258 ? -1.563 -8.747 -2.103 1.00 96.44 258 GLY A CA 1
ATOM 2144 C C . GLY A 1 258 ? -0.930 -9.465 -3.296 1.00 96.44 258 GLY A C 1
ATOM 2145 O O . GLY A 1 258 ? -1.129 -9.046 -4.436 1.00 96.44 258 GLY A O 1
ATOM 2146 N N . MET A 1 259 ? -0.229 -10.582 -3.068 1.00 95.94 259 MET A N 1
ATOM 2147 C CA . MET A 1 259 ? 0.325 -11.405 -4.154 1.00 95.94 259 MET A CA 1
ATOM 2148 C C . MET A 1 259 ? -0.773 -11.981 -5.042 1.00 95.94 259 MET A C 1
ATOM 2150 O O . MET A 1 259 ? -0.634 -11.962 -6.262 1.00 95.94 259 MET A O 1
ATOM 2154 N N . VAL A 1 260 ? -1.864 -12.472 -4.450 1.00 96.69 260 VAL A N 1
ATOM 2155 C CA . VAL A 1 260 ? -3.007 -13.014 -5.198 1.00 96.69 260 VAL A CA 1
ATOM 2156 C C . VAL A 1 260 ? -3.665 -11.919 -6.037 1.00 96.69 260 VAL A C 1
ATOM 2158 O O . VAL A 1 260 ? -3.856 -12.117 -7.235 1.00 96.69 260 VAL A O 1
ATOM 2161 N N . ALA A 1 261 ? -3.941 -10.747 -5.454 1.00 96.69 261 ALA A N 1
ATOM 2162 C CA . ALA A 1 261 ? -4.506 -9.605 -6.179 1.00 96.69 261 ALA A CA 1
ATOM 2163 C C . ALA A 1 261 ? -3.593 -9.141 -7.331 1.00 96.69 261 ALA A C 1
ATOM 2165 O O . ALA A 1 261 ? -4.051 -8.938 -8.458 1.00 96.69 261 ALA A O 1
ATOM 2166 N N . GLY A 1 262 ? -2.285 -9.038 -7.076 1.00 95.62 262 GLY A N 1
ATOM 2167 C CA . GLY A 1 262 ? -1.294 -8.674 -8.089 1.00 95.62 262 GLY A CA 1
ATOM 2168 C C . GLY A 1 262 ? -1.149 -9.716 -9.192 1.00 95.62 262 GLY A C 1
ATOM 2169 O O . GLY A 1 262 ? -1.055 -9.361 -10.366 1.00 95.62 262 GLY A O 1
ATOM 2170 N N . HIS A 1 263 ? -1.181 -11.001 -8.842 1.00 95.00 263 HIS A N 1
ATOM 2171 C CA . HIS A 1 263 ? -1.141 -12.082 -9.819 1.00 95.00 263 HIS A CA 1
ATOM 2172 C C . HIS A 1 263 ? -2.400 -12.111 -10.679 1.00 95.00 263 HIS A C 1
ATOM 2174 O O . HIS A 1 263 ? -2.285 -12.254 -11.891 1.00 95.00 263 HIS A O 1
ATOM 2180 N N . LEU A 1 264 ? -3.578 -11.911 -10.084 1.00 94.12 264 LEU A N 1
ATOM 2181 C CA . LEU A 1 264 ? -4.838 -11.825 -10.816 1.00 94.12 264 LEU A CA 1
ATOM 2182 C C . LEU A 1 264 ? -4.818 -10.665 -11.822 1.00 94.12 264 LEU A C 1
ATOM 2184 O O . LEU A 1 264 ? -5.169 -10.856 -12.986 1.00 94.12 264 LEU A O 1
ATOM 2188 N N . TYR A 1 265 ? -4.347 -9.487 -11.401 1.00 93.25 265 TYR A N 1
ATOM 2189 C CA . TYR A 1 265 ? -4.177 -8.341 -12.295 1.00 93.25 265 TYR A CA 1
ATOM 2190 C C . TYR A 1 265 ? -3.224 -8.665 -13.453 1.00 93.25 265 TYR A C 1
ATOM 2192 O O . TYR A 1 265 ? -3.578 -8.486 -14.621 1.00 93.25 265 TYR A O 1
ATOM 2200 N N . TYR A 1 266 ? -2.032 -9.180 -13.141 1.00 89.69 266 TYR A N 1
ATOM 2201 C CA . TYR A 1 266 ? -1.007 -9.500 -14.136 1.00 89.69 266 TYR A CA 1
ATOM 2202 C C . TYR A 1 266 ? -1.466 -10.608 -15.095 1.00 89.69 266 TYR A C 1
ATOM 2204 O O . TYR A 1 266 ? -1.206 -10.558 -16.296 1.00 89.69 266 TYR A O 1
ATOM 2212 N N . PHE A 1 267 ? -2.200 -11.598 -14.589 1.00 88.94 267 PHE A N 1
ATOM 2213 C CA . PHE A 1 267 ? -2.771 -12.661 -15.402 1.00 88.94 267 PHE A CA 1
ATOM 2214 C C . PHE A 1 267 ? -3.759 -12.104 -16.429 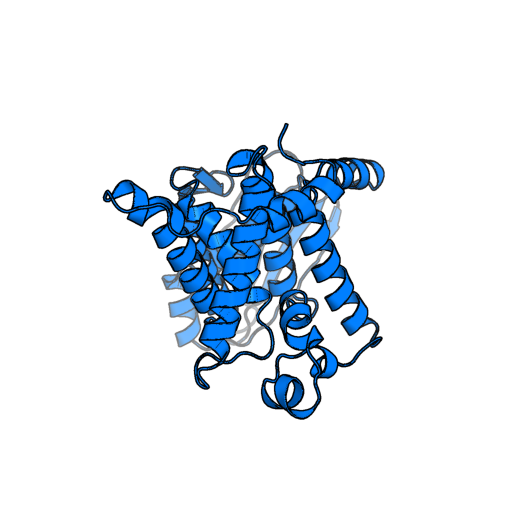1.00 88.94 267 PHE A C 1
ATOM 2216 O O . PHE A 1 267 ? -3.648 -12.411 -17.611 1.00 88.94 267 PHE A O 1
ATOM 2223 N N . LEU A 1 268 ? -4.686 -11.246 -16.002 1.00 86.00 268 LEU A N 1
ATOM 2224 C CA . LEU A 1 268 ? -5.734 -10.708 -16.873 1.00 86.00 268 LEU A CA 1
ATOM 2225 C C . LEU A 1 268 ? -5.230 -9.657 -17.873 1.00 86.00 268 LEU A C 1
ATOM 2227 O O . LEU A 1 268 ? -5.807 -9.521 -18.953 1.00 86.00 268 LEU A O 1
ATOM 2231 N N . THR A 1 269 ? -4.176 -8.915 -17.527 1.00 84.44 269 THR A N 1
ATOM 2232 C CA . THR A 1 269 ? -3.630 -7.832 -18.367 1.00 84.44 269 THR A CA 1
ATOM 2233 C C . THR A 1 269 ? -2.468 -8.259 -19.254 1.00 84.44 269 THR A C 1
ATOM 2235 O O . THR A 1 269 ? -2.325 -7.713 -20.345 1.00 84.44 269 THR A O 1
ATOM 2238 N N . VAL A 1 270 ? -1.653 -9.225 -18.821 1.00 82.56 270 VAL A N 1
ATOM 2239 C CA . VAL A 1 270 ? -0.436 -9.640 -19.535 1.00 82.56 270 VAL A CA 1
ATOM 2240 C C . VAL A 1 270 ? -0.545 -11.080 -20.024 1.00 82.56 270 VAL A C 1
ATOM 2242 O O . VAL A 1 270 ? -0.471 -11.322 -21.225 1.00 82.56 270 VAL A O 1
ATOM 2245 N N . LEU A 1 271 ? -0.765 -12.049 -19.131 1.00 80.62 271 LEU A N 1
ATOM 2246 C CA . LEU A 1 271 ? -0.687 -13.471 -19.508 1.00 80.62 271 LEU A CA 1
ATOM 2247 C C . LEU A 1 271 ? -1.837 -13.916 -20.417 1.00 80.62 271 LEU A C 1
ATOM 2249 O O . LEU A 1 271 ? -1.604 -14.609 -21.404 1.00 80.62 271 LEU A O 1
ATOM 2253 N N . HIS A 1 272 ? -3.068 -13.511 -20.110 1.00 79.50 272 HIS A N 1
ATOM 2254 C CA . HIS A 1 272 ? -4.244 -13.883 -20.888 1.00 79.50 272 HIS A CA 1
ATOM 2255 C C . HIS A 1 272 ? -4.197 -13.305 -22.315 1.00 79.50 272 HIS A C 1
ATOM 2257 O O . HIS A 1 272 ? -4.414 -14.070 -23.256 1.00 79.50 272 HIS A O 1
ATOM 2263 N N . PRO A 1 273 ? -3.830 -12.023 -22.532 1.00 79.31 273 PRO A N 1
ATOM 2264 C CA . PRO A 1 273 ? -3.605 -11.506 -23.882 1.00 79.31 273 PRO A CA 1
ATOM 2265 C C . PRO A 1 273 ? -2.479 -12.203 -24.649 1.00 79.31 273 PRO A C 1
ATOM 2267 O O . PRO A 1 273 ? -2.633 -12.481 -25.835 1.00 79.31 273 PRO A O 1
ATOM 2270 N N . LEU A 1 274 ? -1.368 -12.530 -23.981 1.00 78.50 274 LEU A N 1
ATOM 2271 C CA . LEU A 1 274 ? -0.248 -13.242 -24.611 1.00 78.50 274 LEU A CA 1
ATOM 2272 C C . LEU A 1 274 ? -0.612 -14.674 -25.028 1.00 78.50 274 LEU A C 1
ATOM 2274 O O . LEU A 1 274 ? -0.079 -15.174 -26.013 1.00 78.50 274 LEU A O 1
ATOM 2278 N N . ALA A 1 275 ? -1.541 -15.317 -24.321 1.00 76.44 275 ALA A N 1
ATOM 2279 C CA . ALA A 1 275 ? -2.059 -16.643 -24.655 1.00 76.44 275 ALA A CA 1
ATOM 2280 C C . ALA A 1 275 ? -3.115 -16.635 -25.786 1.00 76.44 275 ALA A C 1
ATOM 2282 O O . ALA A 1 275 ? -3.768 -17.650 -26.020 1.00 76.44 275 ALA A O 1
ATOM 2283 N N . GLY A 1 276 ? -3.312 -15.504 -26.477 1.00 74.19 276 GLY A N 1
ATOM 2284 C CA . GLY A 1 276 ? -4.310 -15.349 -27.544 1.00 74.19 276 GLY A CA 1
ATOM 2285 C C . GLY A 1 276 ? -5.691 -14.889 -27.061 1.00 74.19 276 GLY A C 1
ATOM 2286 O O . GLY A 1 276 ? -6.630 -14.803 -27.853 1.00 74.19 276 GLY A O 1
ATOM 2287 N N . GLY A 1 277 ? -5.834 -14.574 -25.772 1.00 75.94 277 GLY A N 1
ATOM 2288 C CA . GLY A 1 277 ? -7.050 -14.003 -25.202 1.00 75.94 277 GLY A CA 1
ATOM 2289 C C . GLY A 1 277 ? -7.216 -12.510 -25.507 1.00 75.94 277 GLY A C 1
ATOM 2290 O O . GLY A 1 277 ? -6.294 -11.809 -25.918 1.00 75.94 277 GLY A O 1
ATOM 2291 N N . LYS A 1 278 ? -8.417 -11.968 -25.275 1.00 75.69 278 LYS A N 1
ATOM 2292 C CA . LYS A 1 278 ? -8.642 -10.512 -25.340 1.00 75.69 278 LYS A CA 1
ATOM 2293 C C . LYS A 1 278 ? -8.075 -9.830 -24.089 1.00 75.69 278 LYS A C 1
ATOM 2295 O O . LYS A 1 278 ? -8.068 -10.415 -23.006 1.00 75.69 278 LYS A O 1
ATOM 2300 N N . ASN A 1 279 ? -7.654 -8.571 -24.215 1.00 73.81 279 ASN A N 1
ATOM 2301 C CA . ASN A 1 279 ? -7.357 -7.732 -23.052 1.00 73.81 279 ASN A CA 1
ATOM 2302 C C . ASN A 1 279 ? -8.675 -7.311 -22.381 1.00 73.81 279 ASN A C 1
ATOM 2304 O O . ASN A 1 279 ? -9.367 -6.419 -22.875 1.00 73.81 279 ASN A O 1
ATOM 2308 N N . ILE A 1 280 ? -9.034 -8.014 -21.301 1.00 74.06 280 ILE A N 1
ATOM 2309 C CA . ILE A 1 280 ? -10.306 -7.855 -20.576 1.00 74.06 280 ILE A CA 1
ATOM 2310 C C . ILE A 1 280 ? -10.281 -6.599 -19.691 1.00 74.06 280 ILE A C 1
ATOM 2312 O O . ILE A 1 280 ? -11.305 -5.943 -19.522 1.00 74.06 280 ILE A O 1
ATOM 2316 N N . LEU A 1 281 ? -9.114 -6.228 -19.159 1.00 76.56 281 LEU A N 1
ATOM 2317 C CA . LEU A 1 281 ? -8.950 -5.122 -18.211 1.00 76.56 281 LEU A CA 1
ATOM 2318 C C . LEU A 1 281 ? -8.407 -3.858 -18.888 1.00 76.56 281 LEU A C 1
ATOM 2320 O O . LEU A 1 281 ? -7.445 -3.254 -18.416 1.00 76.56 281 LEU A O 1
ATOM 2324 N N . LYS A 1 282 ? -9.035 -3.429 -19.988 1.00 78.44 282 LYS A N 1
ATOM 2325 C CA . LYS A 1 282 ? -8.739 -2.112 -20.567 1.00 78.44 282 LYS A CA 1
ATOM 2326 C C . LYS A 1 282 ? -9.154 -1.003 -19.602 1.00 78.44 282 LYS A C 1
ATOM 2328 O O . LYS A 1 282 ? -10.256 -1.033 -19.054 1.00 78.44 282 LYS A O 1
ATOM 2333 N N . THR A 1 283 ? -8.282 -0.015 -19.438 1.00 81.25 283 THR A N 1
ATOM 2334 C CA . THR A 1 283 ? -8.530 1.138 -18.575 1.00 81.25 283 THR A CA 1
ATOM 2335 C C . THR A 1 283 ? -9.757 1.912 -19.060 1.00 81.25 283 THR A C 1
ATOM 2337 O O . THR A 1 283 ? -9.829 2.293 -20.232 1.00 81.25 283 THR A O 1
ATOM 2340 N N . PRO A 1 284 ? -10.759 2.136 -18.195 1.00 83.75 284 PRO A N 1
ATOM 2341 C CA . PRO A 1 284 ? -11.963 2.840 -18.599 1.00 83.75 284 PRO A CA 1
ATOM 2342 C C . PRO A 1 284 ? -11.696 4.345 -18.748 1.00 83.75 284 PRO A C 1
ATOM 2344 O O . PRO A 1 284 ? -10.922 4.944 -18.001 1.00 83.75 284 PRO A O 1
ATOM 2347 N N . LEU A 1 285 ? -12.400 4.987 -19.687 1.00 82.00 285 LEU A N 1
ATOM 2348 C CA . LEU A 1 285 ? -12.191 6.398 -20.058 1.00 82.00 285 LEU A CA 1
ATOM 2349 C C . LEU A 1 285 ? -12.301 7.380 -18.881 1.00 82.00 285 LEU A C 1
ATOM 2351 O O . LEU A 1 285 ? -11.654 8.425 -18.879 1.00 82.00 285 LEU A O 1
ATOM 2355 N N . TRP A 1 286 ? -13.100 7.060 -17.862 1.00 82.88 286 TRP A N 1
ATOM 2356 C CA . TRP A 1 286 ? -13.241 7.918 -16.685 1.00 82.88 286 TRP A CA 1
ATOM 2357 C C . TRP A 1 286 ? -11.950 8.000 -15.853 1.00 82.88 286 TRP A C 1
ATOM 2359 O O . TRP A 1 286 ? -11.677 9.048 -15.271 1.00 82.88 286 TRP A O 1
ATOM 2369 N N . VAL A 1 287 ? -11.115 6.952 -15.846 1.00 81.38 287 VAL A N 1
ATOM 2370 C CA . VAL A 1 287 ? -9.819 6.961 -15.142 1.00 81.38 287 VAL A CA 1
ATOM 2371 C C . VAL A 1 287 ? -8.835 7.876 -15.863 1.00 81.38 287 VAL A C 1
ATOM 2373 O O . VAL A 1 287 ? -8.114 8.634 -15.219 1.00 81.38 287 VAL A O 1
ATOM 2376 N N . HIS A 1 288 ? -8.859 7.893 -17.198 1.00 82.06 288 HIS A N 1
ATOM 2377 C CA . HIS A 1 288 ? -8.064 8.847 -17.975 1.00 82.06 288 HIS A CA 1
ATOM 2378 C C . HIS A 1 288 ? -8.447 10.298 -17.653 1.00 82.06 288 HIS A C 1
ATOM 2380 O O . HIS A 1 288 ? -7.562 11.135 -17.490 1.00 82.06 288 HIS A O 1
ATOM 2386 N N . LYS A 1 289 ? -9.745 10.593 -17.472 1.00 80.88 289 LYS A N 1
ATOM 2387 C CA . LYS A 1 289 ? -10.209 11.924 -17.033 1.00 80.88 289 LYS A CA 1
ATOM 2388 C C . LYS A 1 289 ? -9.718 12.277 -15.625 1.00 80.88 289 LYS A C 1
ATOM 2390 O O . LYS A 1 289 ? -9.310 13.412 -15.396 1.00 80.88 289 LYS A O 1
ATOM 2395 N N . LEU A 1 290 ? -9.713 11.311 -14.703 1.00 78.56 290 LEU A N 1
ATOM 2396 C CA . LEU A 1 290 ? -9.202 11.505 -13.342 1.00 78.56 290 LEU A CA 1
ATOM 2397 C C . LEU A 1 290 ? -7.708 11.857 -13.343 1.00 78.56 290 LEU A C 1
ATOM 2399 O O . LEU A 1 290 ? -7.285 12.764 -12.636 1.00 78.56 290 LEU A O 1
ATOM 2403 N N . VAL A 1 291 ? -6.910 11.172 -14.162 1.00 78.94 291 VAL A N 1
ATOM 2404 C CA . VAL A 1 291 ? -5.466 11.432 -14.262 1.00 78.94 291 VAL A CA 1
ATOM 2405 C C . VAL A 1 291 ? -5.154 12.714 -15.038 1.00 78.94 291 VAL A C 1
ATOM 2407 O O . VAL A 1 291 ? -4.179 13.398 -14.719 1.00 78.94 291 VAL A O 1
ATOM 2410 N N . ALA A 1 292 ? -6.001 13.099 -15.996 1.00 72.25 292 ALA A N 1
ATOM 2411 C CA . ALA A 1 292 ? -5.878 14.372 -16.705 1.00 72.25 292 ALA A CA 1
ATOM 2412 C C . ALA A 1 292 ? -5.958 15.583 -15.759 1.00 72.25 292 ALA A C 1
ATOM 2414 O O . ALA A 1 292 ? -5.246 16.563 -15.972 1.00 72.25 292 ALA A O 1
ATOM 2415 N N . PHE A 1 293 ? -6.725 15.488 -14.665 1.00 66.69 293 PHE A N 1
ATOM 2416 C CA . PHE A 1 293 ? -6.751 16.510 -13.610 1.00 66.69 293 PHE A CA 1
ATOM 2417 C C . PHE A 1 293 ? -5.373 16.738 -12.958 1.00 66.69 293 PHE A C 1
ATOM 2419 O O . PHE A 1 293 ? -5.057 17.854 -12.554 1.00 66.69 293 PHE A O 1
ATOM 2426 N N . TRP A 1 294 ? -4.510 15.717 -12.905 1.00 66.25 294 TRP A N 1
ATOM 2427 C CA . TRP A 1 294 ? -3.132 15.832 -12.404 1.00 66.25 294 TRP A CA 1
ATOM 2428 C C . TRP A 1 294 ? -2.119 16.295 -13.466 1.00 66.25 294 TRP A C 1
ATOM 2430 O O . TRP A 1 294 ? -0.912 16.245 -13.224 1.00 66.25 294 TRP A O 1
ATOM 2440 N N . GLY A 1 295 ? -2.584 16.744 -14.639 1.00 57.91 295 GLY A N 1
ATOM 2441 C CA . GLY A 1 295 ? -1.741 17.298 -15.705 1.00 57.91 295 GLY A CA 1
ATOM 2442 C C . GLY A 1 295 ? -0.960 16.259 -16.520 1.00 57.91 295 GLY A C 1
ATOM 2443 O O . GLY A 1 295 ? -0.101 16.634 -17.312 1.00 57.91 295 GLY A O 1
ATOM 2444 N N . LYS A 1 296 ? -1.248 14.962 -16.341 1.00 56.50 296 LYS A N 1
ATOM 2445 C CA . LYS A 1 296 ? -0.665 13.835 -17.096 1.00 56.50 296 LYS A CA 1
ATOM 2446 C C . LYS A 1 296 ? -1.734 13.052 -17.875 1.00 56.50 296 LYS A C 1
ATOM 2448 O O . LYS A 1 296 ? -1.749 11.823 -17.864 1.00 56.50 296 LYS A O 1
ATOM 2453 N N . GLY A 1 297 ? -2.688 13.757 -18.482 1.00 44.72 297 GLY A N 1
ATOM 2454 C CA . GLY A 1 297 ? -3.640 13.137 -19.409 1.00 44.72 297 GLY A CA 1
ATOM 2455 C C . GLY A 1 297 ? -2.931 12.644 -20.679 1.00 44.72 297 GLY A C 1
ATOM 2456 O O . GLY A 1 297 ? -1.846 13.151 -20.977 1.00 44.72 297 GLY A O 1
ATOM 2457 N N . PRO A 1 298 ? -3.506 11.668 -21.409 1.00 40.06 298 PRO A N 1
ATOM 2458 C CA . PRO A 1 298 ? -2.942 11.230 -22.684 1.00 40.06 298 PRO A CA 1
ATOM 2459 C C . PRO A 1 298 ? -2.801 12.441 -23.616 1.00 40.06 298 PRO A C 1
ATOM 2461 O O . PRO A 1 298 ? -3.729 13.250 -23.705 1.00 40.06 298 PRO A O 1
ATOM 2464 N N . LYS A 1 299 ? -1.630 12.584 -24.242 1.00 42.72 299 LYS A N 1
ATOM 2465 C CA . LYS A 1 299 ? -1.461 13.472 -25.395 1.00 42.72 299 LYS A CA 1
ATOM 2466 C C . LYS A 1 299 ? -2.067 12.824 -26.630 1.00 42.72 299 LYS A C 1
ATOM 2468 O O . LYS A 1 299 ? -1.973 11.580 -26.730 1.00 42.72 299 LYS A O 1
#

pLDDT: mean 72.69, std 22.14, range [23.53, 96.69]

Solvent-accessible surface area (backbone atoms only — not comparable to full-atom values): 16811 Å² total; per-residue (Å²): 138,87,84,75,80,61,85,72,91,68,93,84,70,52,58,72,36,70,48,81,54,75,84,51,105,63,41,50,40,52,40,53,46,49,40,60,93,92,47,81,54,87,79,56,83,54,79,56,75,76,59,76,72,57,55,52,54,45,66,72,69,46,48,67,59,54,53,47,48,57,53,45,62,51,50,69,50,69,76,51,56,91,44,72,72,47,36,50,52,52,60,67,67,47,56,70,66,45,46,51,53,46,49,47,26,51,50,49,32,49,38,45,74,70,62,76,52,63,69,79,75,33,34,47,48,70,64,50,30,72,76,66,66,44,58,63,20,82,57,48,14,48,36,40,58,54,65,95,45,74,69,33,53,48,51,50,45,44,34,68,53,38,35,37,45,37,47,59,65,79,19,52,86,33,51,34,50,49,53,43,50,53,50,53,33,52,51,48,49,55,58,47,35,70,42,79,87,64,42,60,51,53,46,13,51,12,52,50,31,14,47,45,33,41,40,14,66,76,38,40,80,43,69,52,67,51,91,85,77,52,72,43,42,25,54,50,46,52,60,53,48,53,50,50,36,53,73,72,69,44,79,57,64,43,45,53,53,6,39,52,34,22,46,54,50,45,37,42,60,48,51,37,32,73,74,75,43,70,67,76,72,66,72,56,72,68,46,42,54,59,35,32,75,76,76,57,41,80,129

Secondary structure (DSSP, 8-state):
----------SSSEEEEEEEEEEETTEEEEEEEEEETTEEEEEEEEEE---HHHHHHHHHTTHHHHHHHHHHHHHGGGGS--SHHHHHHHHHHS-HHHHHHHHHHHHHHHHHHTTSS-GGGTS--HHHHHHH--TTHHHHTTT---SSSHHHHHHHHHIIIIIHHIIIIISTT-HHHHHHHHHHHHHHHHHHHTSTTT--S--HHHHHHHHHHHHHHHSTT-EEEETTTEEEEGGGHHHHHHHHHHHTT--SHHHHHHHHHHHHHHIIIIIHHHTT-----PPPHHHHHHHHTTT----

InterPro domains:
  IPR007599 Derlin [PF04511] (94-284)
  IPR035952 Rhomboid-like superfamily [SSF144091] (93-269)

Nearest PDB structures (foldseek):
  7y4w-assembly1_W  TM=9.013E-01  e=3.407E-09  Homo sapiens
  7y53-assembly1_Y  TM=8.983E-01  e=7.029E-09  Homo sapiens
  7y59-assembly1_X  TM=7.917E-01  e=3.296E-08  Homo sapiens
  7czb-assembly1_D  TM=8.424E-01  e=7.606E-07  Homo sapiens
  6vk0-assembly1_C  TM=7.407E-01  e=1.117E-03  Saccharomyces cerevisiae

Radius of gyration: 22.15 Å; Cα contacts (8 Å, |Δi|>4): 360; chains: 1; bounding box: 64×46×59 Å

Sequence (299 aa):
MKIKILNFSGSRGQLLGVYWSSHSRSSALVQVIVRENGRSEWWFQLSRKESPTLSFLWKTLGFERLLVFSLEFFNAYKNLPIGAISFLKYYRSLPPVSKVYGVACLLTTTAYYLQLYSPWNIALSYELVFKRFQVWRLVTNFFFLGPFSFSFAFRLLIIARYGVALERWSFDERTADYVWMLIFGALSLLVMAVVPYLWSRFMGASLVFMIFYVWGREFPNAQINFHGLVSFKGFYLPWIYLAVDLLLGNPLKPDILGMVAGHLYYFLTVLHPLAGGKNILKTPLWVHKLVAFWGKGPK

Organism: Vitis vinifera (NCBI:txid29760)